Protein AF-0000000080437968 (afdb_homodimer)

InterPro domains:
  IPR003251 Rubrerythrin, diiron-binding domain [PF02915] (10-123)
  IPR003251 Rubrerythrin, diiron-binding domain [cd01041] (7-130)
  IPR009040 Ferritin-like diiron domain [PS50905] (2-133)
  IPR009078 Ferritin-like superfamily [SSF47240] (4-131)
  IPR012347 Ferritin-like [G3DSA:1.20.1260.10] (1-130)
  IPR024934 Rubredoxin-like domain [PS50903] (140-174)
  IPR048574 Rubrerythrin, rubredoxin-like domain [PF21349] (143-171)
  IPR052364 Rubrerythrin [PTHR43865] (2-175)

Sequence (364 aa):
MKISGSQTEKNLYKTFAGESRARGKYNLFSEKAREEGYMWVAQVFDETAENEFAHSREAYKRFLDNVRDTEENLLNAACAEFEETERIYKEFEEVAKKEGFEEIVTFYRELREVEESHKERFLFLSELLKNKQMFKSDCKRLWKCLNCGYIHEGYEAPIVCPLCKYERGYFRQESELKKCEGMKISGSQTEKNLYKTFAGESRARGKYNLFSEKAREEGYMWVAQVFDETAENEFAHSREAYKRFLDNVRDTEENLLNAACAEFEETERIYKEFEEVAKKEGFEEIVTFYRELREVEESHKERFLFLSELLKNKQMFKSDCKRLWKCLNCGYIHEGYEAPIVCPLCKYERGYFRQESELKKCEG

Secondary structure (DSSP, 8-state):
---TTSHHHHHHHHHHHHHHHHHHHHHHHHHHHHHTT-HHHHHHHHHHHHHHHHHHHIIIIIIT-----HHHHHHHHHHHHHHIIIIIHHHHHHHHHHHT-HHHHHHHHHHHHHHHHHHHHHHHHHHHHHTT-SSEEEEEEEEEETTT--EEEEEE--SB-TTT--BGGGEEEGGGT-----/---TTSHHHHHHHHHHHHHHHHHHHHHHHHHHHHHTT-HHHHHHHHHHHHHHHHHHHIIIIIIT-----HHHHHHHHHHHHHHIIIIIHHHHHHHHHHHT-HHHHHHHHHHHHHHHHHHHHHHHHHHHHHTT-SSEEEEEEEEEETTT--EEEEEE--SB-TTT--BGGGEEEGGGT-----

Solvent-accessible surface area (backbone atoms only — not comparable to full-atom values): 18448 Å² total; per-residue (Å²): 134,87,49,79,90,42,70,53,44,55,47,35,53,50,45,26,46,52,26,22,37,48,21,50,51,25,44,53,44,16,53,45,17,46,74,74,44,32,42,48,61,15,49,52,26,43,52,48,20,52,51,26,46,54,54,22,43,47,32,39,38,72,70,63,56,68,67,58,58,54,55,57,40,27,49,52,49,22,53,53,28,43,46,40,32,75,44,54,37,46,52,49,24,52,51,18,51,76,70,64,38,62,72,56,24,51,49,33,55,53,49,32,53,53,32,46,52,51,21,52,52,27,45,52,53,30,49,27,53,74,68,65,34,64,55,34,47,97,41,74,38,49,26,32,30,71,83,77,61,54,73,46,78,34,45,50,54,54,69,48,38,86,84,78,60,46,53,39,33,37,38,35,64,52,42,98,73,51,77,73,79,126,134,86,48,79,90,41,70,53,45,56,47,35,53,49,45,26,45,52,26,22,38,49,22,51,50,27,44,53,45,15,54,46,16,46,73,72,43,33,41,49,60,15,49,51,26,42,53,48,20,53,50,26,48,55,54,21,44,46,30,39,39,70,72,62,56,68,68,57,57,55,54,57,40,26,48,51,49,21,51,52,29,44,46,39,34,74,42,56,38,46,52,46,24,52,51,18,51,77,71,64,38,63,71,56,24,50,49,31,53,54,48,32,53,54,32,45,51,51,21,53,53,28,46,52,54,29,48,28,54,74,67,64,35,63,55,35,46,98,42,74,39,49,26,33,30,69,81,78,61,54,72,45,80,35,44,50,53,53,71,46,39,88,81,80,60,46,54,41,35,37,38,34,63,50,45,98,74,51,76,72,79,127

Radius of gyration: 23.93 Å; Cα contacts (8 Å, |Δi|>4): 535; chains: 2; bounding box: 51×65×57 Å

Structure (mmCIF, N/CA/C/O backbone):
data_AF-0000000080437968-model_v1
#
loop_
_entity.id
_entity.type
_entity.pdbx_description
1 polymer Rubrerythrin
#
loop_
_atom_site.group_PDB
_atom_site.id
_atom_site.type_symbol
_atom_site.label_atom_id
_atom_site.label_alt_id
_atom_site.label_comp_id
_atom_site.label_asym_id
_atom_site.label_entity_id
_atom_site.label_seq_id
_atom_site.pdbx_PDB_ins_code
_atom_site.Cartn_x
_atom_site.Cartn_y
_atom_site.Cartn_z
_atom_site.occupancy
_atom_site.B_iso_or_equiv
_atom_site.auth_seq_id
_atom_site.auth_comp_id
_atom_site.auth_asym_id
_atom_site.auth_atom_id
_atom_site.pdbx_PDB_model_num
ATOM 1 N N . MET A 1 1 ? -23.547 -8.391 -11.43 1 69.19 1 MET A N 1
ATOM 2 C CA . MET A 1 1 ? -23.688 -7.148 -12.18 1 69.19 1 MET A CA 1
ATOM 3 C C . MET A 1 1 ? -22.656 -7.086 -13.312 1 69.19 1 MET A C 1
ATOM 5 O O . MET A 1 1 ? -21.516 -7.527 -13.148 1 69.19 1 MET A O 1
ATOM 9 N N . LYS A 1 2 ? -23.172 -6.895 -14.57 1 85.75 2 LYS A N 1
ATOM 10 C CA . LYS A 1 2 ? -22.234 -6.891 -15.688 1 85.75 2 LYS A CA 1
ATOM 11 C C . LYS A 1 2 ? -21.734 -5.48 -15.984 1 85.75 2 LYS A C 1
ATOM 13 O O . LYS A 1 2 ? -22.422 -4.711 -16.672 1 85.75 2 LYS A O 1
ATOM 18 N N . ILE A 1 3 ? -20.594 -5.129 -15.531 1 94.19 3 ILE A N 1
ATOM 19 C CA . ILE A 1 3 ? -20.109 -3.758 -15.664 1 94.19 3 ILE A CA 1
ATOM 20 C C . ILE A 1 3 ? -19.141 -3.66 -16.828 1 94.19 3 ILE A C 1
ATOM 22 O O . ILE A 1 3 ? -18.672 -2.568 -17.172 1 94.19 3 ILE A O 1
ATOM 26 N N . SER A 1 4 ? -18.953 -4.781 -17.5 1 93 4 SER A N 1
ATOM 27 C CA . SER A 1 4 ? -17.953 -4.816 -18.562 1 93 4 SER A CA 1
ATOM 28 C C . SER A 1 4 ? -18.312 -3.84 -19.688 1 93 4 SER A C 1
ATOM 30 O O . SER A 1 4 ? -19.453 -3.779 -20.125 1 93 4 SER A O 1
ATOM 32 N N . GLY A 1 5 ? -17.328 -3.074 -20.047 1 95 5 GLY A N 1
ATOM 33 C CA . GLY A 1 5 ? -17.5 -2.148 -21.156 1 95 5 GLY A CA 1
ATOM 34 C C . GLY A 1 5 ? -18.094 -0.821 -20.734 1 95 5 GLY A C 1
ATOM 35 O O . GLY A 1 5 ? -18.125 0.13 -21.516 1 95 5 GLY A O 1
ATOM 36 N N . SER A 1 6 ? -18.609 -0.643 -19.594 1 96.38 6 SER A N 1
ATOM 37 C CA . SER A 1 6 ? -19.25 0.572 -19.109 1 96.38 6 SER A CA 1
ATOM 38 C C . SER A 1 6 ? -18.219 1.613 -18.688 1 96.38 6 SER A C 1
ATOM 40 O O . SER A 1 6 ? -17.031 1.306 -18.578 1 96.38 6 SER A O 1
ATOM 42 N N . GLN A 1 7 ? -18.688 2.893 -18.672 1 97.62 7 GLN A N 1
ATOM 43 C CA . GLN A 1 7 ? -17.859 3.945 -18.094 1 97.62 7 GLN A CA 1
ATOM 44 C C . GLN A 1 7 ? -17.594 3.689 -16.609 1 97.62 7 GLN A C 1
ATOM 46 O O . GLN A 1 7 ? -16.516 4.012 -16.109 1 97.62 7 GLN A O 1
ATOM 51 N N . THR A 1 8 ? -18.5 3.061 -15.93 1 98.25 8 THR A N 1
ATOM 52 C CA . THR A 1 8 ? -18.344 2.73 -14.516 1 98.25 8 THR A CA 1
ATOM 53 C C . THR A 1 8 ? -17.172 1.766 -14.312 1 98.25 8 THR A C 1
ATOM 55 O O . THR A 1 8 ? -16.438 1.873 -13.336 1 98.25 8 THR A O 1
ATOM 58 N N . GLU A 1 9 ? -17.016 0.854 -15.172 1 97.94 9 GLU A N 1
ATOM 59 C CA . GLU A 1 9 ? -15.859 -0.039 -15.094 1 97.94 9 GLU A CA 1
ATOM 60 C C . GLU A 1 9 ? -14.555 0.744 -15.133 1 97.94 9 GLU A C 1
ATOM 62 O O . GLU A 1 9 ? -13.664 0.509 -14.312 1 97.94 9 GLU A O 1
ATOM 67 N N . LYS A 1 10 ? -14.445 1.651 -16.031 1 98.12 10 LYS A N 1
ATOM 68 C CA . LYS A 1 10 ? -13.25 2.486 -16.141 1 98.12 10 LYS A CA 1
ATOM 69 C C . LYS A 1 10 ? -13.039 3.311 -14.883 1 98.12 10 LYS A C 1
ATOM 71 O O . LYS A 1 10 ? -11.906 3.477 -14.422 1 98.12 10 LYS A O 1
ATOM 76 N N . ASN A 1 11 ? -14.172 3.826 -14.367 1 98.31 11 ASN A N 1
ATOM 77 C CA . ASN A 1 11 ? -14.094 4.625 -13.148 1 98.31 11 ASN A CA 1
ATOM 78 C C . ASN A 1 11 ? -13.594 3.795 -11.969 1 98.31 11 ASN A C 1
ATOM 80 O O . ASN A 1 11 ? -12.906 4.312 -11.086 1 98.31 11 ASN A O 1
ATOM 84 N N . LEU A 1 12 ? -13.945 2.537 -11.922 1 98.38 12 LEU A N 1
ATOM 85 C CA . LEU A 1 12 ? -13.484 1.66 -10.852 1 98.38 12 LEU A CA 1
ATOM 86 C C . LEU A 1 12 ? -11.977 1.411 -10.969 1 98.38 12 LEU A C 1
ATOM 88 O O . LEU A 1 12 ? -11.281 1.344 -9.953 1 98.38 12 LEU A O 1
ATOM 92 N N . TYR A 1 13 ? -11.461 1.262 -12.125 1 98.31 13 TYR A N 1
ATOM 93 C CA . TYR A 1 13 ? -10.023 1.136 -12.297 1 98.31 13 TYR A CA 1
ATOM 94 C C . TYR A 1 13 ? -9.305 2.404 -11.852 1 98.31 13 TYR A C 1
ATOM 96 O O . TYR A 1 13 ? -8.242 2.338 -11.227 1 98.31 13 TYR A O 1
ATOM 104 N N . LYS A 1 14 ? -9.891 3.523 -12.195 1 98.12 14 LYS A N 1
ATOM 105 C CA . LYS A 1 14 ? -9.328 4.793 -11.742 1 98.12 14 LYS A CA 1
ATOM 106 C C . LYS A 1 14 ? -9.359 4.898 -10.219 1 98.12 14 LYS A C 1
ATOM 108 O O . LYS A 1 14 ? -8.445 5.461 -9.609 1 98.12 14 LYS A O 1
ATOM 113 N N . THR A 1 15 ? -10.453 4.402 -9.672 1 98 15 THR A N 1
ATOM 114 C CA . THR A 1 15 ? -10.578 4.395 -8.219 1 98 15 THR A CA 1
ATOM 115 C C . THR A 1 15 ? -9.477 3.555 -7.586 1 98 15 THR A C 1
ATOM 117 O O . THR A 1 15 ? -8.812 3.998 -6.641 1 98 15 THR A O 1
ATOM 120 N N . PHE A 1 16 ? -9.258 2.363 -8.102 1 98.62 16 PHE A N 1
ATOM 121 C CA . PHE A 1 16 ? -8.188 1.512 -7.594 1 98.62 16 PHE A CA 1
ATOM 122 C C . PHE A 1 16 ? -6.84 2.215 -7.695 1 98.62 16 PHE A C 1
ATOM 124 O O . PHE A 1 16 ? -6.059 2.215 -6.742 1 98.62 16 PHE A O 1
ATOM 131 N N . ALA A 1 17 ? -6.559 2.809 -8.812 1 98.12 17 ALA A N 1
ATOM 132 C CA . ALA A 1 17 ? -5.297 3.508 -9.039 1 98.12 17 ALA A CA 1
ATOM 133 C C . ALA A 1 17 ? -5.133 4.676 -8.07 1 98.12 17 ALA A C 1
ATOM 135 O O . ALA A 1 17 ? -4.074 4.836 -7.461 1 98.12 17 ALA A O 1
ATOM 136 N N . GLY A 1 18 ? -6.164 5.512 -7.965 1 97.69 18 GLY A N 1
ATOM 137 C CA . GLY A 1 18 ? -6.117 6.668 -7.086 1 97.69 18 GLY A CA 1
ATOM 138 C C . GLY A 1 18 ? -5.934 6.297 -5.625 1 97.69 18 GLY A C 1
ATOM 139 O O . GLY A 1 18 ? -5.102 6.887 -4.93 1 97.69 18 GLY A O 1
ATOM 140 N N . GLU A 1 19 ? -6.723 5.309 -5.176 1 98.19 19 GLU A N 1
ATOM 141 C CA . GLU A 1 19 ? -6.621 4.867 -3.787 1 98.19 19 GLU A CA 1
ATOM 142 C C . GLU A 1 19 ? -5.25 4.266 -3.498 1 98.19 19 GLU A C 1
ATOM 144 O O . GLU A 1 19 ? -4.727 4.402 -2.391 1 98.19 19 GLU A O 1
ATOM 149 N N . SER A 1 20 ? -4.664 3.525 -4.434 1 98.38 20 SER A N 1
ATOM 150 C CA . SER A 1 20 ? -3.336 2.945 -4.27 1 98.38 20 SER A CA 1
ATOM 151 C C . SER A 1 20 ? -2.275 4.027 -4.113 1 98.38 20 SER A C 1
ATOM 153 O O . SER A 1 20 ? -1.394 3.922 -3.258 1 98.38 20 SER A O 1
ATOM 155 N N . ARG A 1 21 ? -2.346 5.066 -4.949 1 98.25 21 ARG A N 1
ATOM 156 C CA . ARG A 1 21 ? -1.404 6.176 -4.836 1 98.25 21 ARG A CA 1
ATOM 157 C C . ARG A 1 21 ? -1.548 6.883 -3.492 1 98.25 21 ARG A C 1
ATOM 159 O O . ARG A 1 21 ? -0.55 7.23 -2.855 1 98.25 21 ARG A O 1
ATOM 166 N N . ALA A 1 22 ? -2.854 7.109 -3.076 1 98.44 22 ALA A N 1
ATOM 167 C CA . ALA A 1 22 ? -3.098 7.766 -1.794 1 98.44 22 ALA A CA 1
ATOM 168 C C . ALA A 1 22 ? -2.486 6.969 -0.646 1 98.44 22 ALA A C 1
ATOM 170 O O . ALA A 1 22 ? -1.861 7.539 0.251 1 98.44 22 ALA A O 1
ATOM 171 N N . ARG A 1 23 ? -2.646 5.684 -0.663 1 98.31 23 ARG A N 1
ATOM 172 C CA . ARG A 1 23 ? -2.057 4.832 0.366 1 98.31 23 ARG A CA 1
ATOM 173 C C . ARG A 1 23 ? -0.551 5.051 0.459 1 98.31 23 ARG A C 1
ATOM 175 O O . ARG A 1 23 ? -0.011 5.23 1.553 1 98.31 23 ARG A O 1
ATOM 182 N N . GLY A 1 24 ? 0.107 4.977 -0.695 1 98.25 24 GLY A N 1
ATOM 183 C CA . GLY A 1 24 ? 1.545 5.184 -0.737 1 98.25 24 GLY A CA 1
ATOM 184 C C . GLY A 1 24 ? 1.968 6.539 -0.203 1 98.25 24 GLY A C 1
ATOM 185 O O . GLY A 1 24 ? 2.908 6.637 0.589 1 98.25 24 GLY A O 1
ATOM 186 N N . LYS A 1 25 ? 1.293 7.609 -0.642 1 98.56 25 LYS A N 1
ATOM 187 C CA . LYS A 1 25 ? 1.595 8.961 -0.177 1 98.56 25 LYS A CA 1
ATOM 188 C C . LYS A 1 25 ? 1.484 9.055 1.342 1 98.56 25 LYS A C 1
ATOM 190 O O . LYS A 1 25 ? 2.373 9.602 2 1 98.56 25 LYS A O 1
ATOM 195 N N . TYR A 1 26 ? 0.408 8.516 1.846 1 98.75 26 TYR A N 1
ATOM 196 C CA . TYR A 1 26 ? 0.147 8.68 3.271 1 98.75 26 TYR A CA 1
ATOM 197 C C . TYR A 1 26 ? 1.159 7.898 4.102 1 98.75 26 TYR A C 1
ATOM 199 O O . TYR A 1 26 ? 1.554 8.336 5.184 1 98.75 26 TYR A O 1
ATOM 207 N N . ASN A 1 27 ? 1.586 6.75 3.627 1 98.81 27 ASN A N 1
ATOM 208 C CA . ASN A 1 27 ? 2.645 6.039 4.34 1 98.81 27 ASN A CA 1
ATOM 209 C C . ASN A 1 27 ? 3.957 6.82 4.312 1 98.81 27 ASN A C 1
ATOM 211 O O . ASN A 1 27 ? 4.688 6.844 5.301 1 98.81 27 ASN A O 1
ATOM 215 N N . LEU A 1 28 ? 4.262 7.422 3.203 1 98.75 28 LEU A N 1
ATOM 216 C CA . LEU A 1 28 ? 5.477 8.227 3.117 1 98.75 28 LEU A CA 1
ATOM 217 C C . LEU A 1 28 ? 5.383 9.453 4.012 1 98.75 28 LEU A C 1
ATOM 219 O O . LEU A 1 28 ? 6.363 9.844 4.648 1 98.75 28 LEU A O 1
ATOM 223 N N . PHE A 1 29 ? 4.184 10.086 4.027 1 98.81 29 PHE A N 1
ATOM 224 C CA . PHE A 1 29 ? 3.963 11.227 4.91 1 98.81 29 PHE A CA 1
ATOM 225 C C . PHE A 1 29 ? 4.082 10.812 6.371 1 98.81 29 PHE A C 1
ATOM 227 O O . PHE A 1 29 ? 4.57 11.578 7.203 1 98.81 29 PHE A O 1
ATOM 234 N N . SER A 1 30 ? 3.615 9.641 6.66 1 98.69 30 SER A N 1
ATOM 235 C CA . SER A 1 30 ? 3.754 9.086 8 1 98.69 30 SER A CA 1
ATOM 236 C C . SER A 1 30 ? 5.219 8.984 8.406 1 98.69 30 SER A C 1
ATOM 238 O O . SER A 1 30 ? 5.59 9.352 9.523 1 98.69 30 SER A O 1
ATOM 240 N N . GLU A 1 31 ? 6.059 8.453 7.539 1 98.19 31 GLU A N 1
ATOM 241 C CA . GLU A 1 31 ? 7.488 8.352 7.805 1 98.19 31 GLU A CA 1
ATOM 242 C C . GLU A 1 31 ? 8.086 9.719 8.133 1 98.19 31 GLU A C 1
ATOM 244 O O . GLU A 1 31 ? 8.875 9.852 9.078 1 98.19 31 GLU A O 1
ATOM 249 N N . LYS A 1 32 ? 7.703 10.695 7.34 1 98.31 32 LYS A N 1
ATOM 250 C CA . LYS A 1 32 ? 8.203 12.047 7.562 1 98.31 32 LYS A CA 1
ATOM 251 C C . LYS A 1 32 ? 7.734 12.594 8.906 1 98.31 32 LYS A C 1
ATOM 253 O O . LYS A 1 32 ? 8.5 13.242 9.625 1 98.31 32 LYS A O 1
ATOM 258 N N . ALA A 1 33 ? 6.473 12.383 9.219 1 98.5 33 ALA A N 1
ATOM 259 C CA . ALA A 1 33 ? 5.93 12.836 10.5 1 98.5 33 ALA A CA 1
ATOM 260 C C . ALA A 1 33 ? 6.688 12.219 11.664 1 98.5 33 ALA A C 1
ATOM 262 O O . ALA A 1 33 ? 6.996 12.898 12.648 1 98.5 33 ALA A O 1
ATOM 263 N N . ARG A 1 34 ? 6.98 10.93 11.57 1 97.88 34 ARG A N 1
ATOM 264 C CA . ARG A 1 34 ? 7.766 10.266 12.609 1 97.88 34 ARG A CA 1
ATOM 265 C C . ARG A 1 34 ? 9.148 10.891 12.742 1 97.88 34 ARG A C 1
ATOM 267 O O . ARG A 1 34 ? 9.625 11.133 13.852 1 97.88 34 ARG A O 1
ATOM 274 N N . GLU A 1 35 ? 9.734 11.141 11.609 1 97.38 35 GLU A N 1
ATOM 275 C CA . GLU A 1 35 ? 11.055 11.766 11.586 1 97.38 35 GLU A CA 1
ATOM 276 C C . GLU A 1 35 ? 11.039 13.117 12.297 1 97.38 35 GLU A C 1
ATOM 278 O O . GLU A 1 35 ? 12.023 13.5 12.93 1 97.38 35 GLU A O 1
ATOM 283 N N . GLU A 1 36 ? 9.953 13.828 12.219 1 97.69 36 GLU A N 1
ATOM 284 C CA . GLU A 1 36 ? 9.852 15.188 12.75 1 97.69 36 GLU A CA 1
ATOM 285 C C . GLU A 1 36 ? 9.289 15.188 14.164 1 97.69 36 GLU A C 1
ATOM 287 O O . GLU A 1 36 ? 9.078 16.25 14.758 1 97.69 36 GLU A O 1
ATOM 292 N N . GLY A 1 37 ? 8.93 14.016 14.734 1 96.06 37 GLY A N 1
ATOM 293 C CA . GLY A 1 37 ? 8.531 13.891 16.125 1 96.06 37 GLY A CA 1
ATOM 294 C C . GLY A 1 37 ? 7.039 14.023 16.344 1 96.06 37 GLY A C 1
ATOM 295 O O . GLY A 1 37 ? 6.586 14.367 17.438 1 96.06 37 GLY A O 1
ATOM 296 N N . TYR A 1 38 ? 6.258 13.805 15.305 1 97.38 38 TYR A N 1
ATOM 297 C CA . TYR A 1 38 ? 4.805 13.867 15.406 1 97.38 38 TYR A CA 1
ATOM 298 C C . TYR A 1 38 ? 4.188 12.484 15.297 1 97.38 38 TYR A C 1
ATOM 300 O O . TYR A 1 38 ? 3.562 12.148 14.281 1 97.38 38 TYR A O 1
ATOM 308 N N . MET A 1 39 ? 4.207 11.742 16.375 1 97.88 39 MET A N 1
ATOM 309 C CA . MET A 1 39 ? 3.789 10.344 16.359 1 97.88 39 MET A CA 1
ATOM 310 C C . MET A 1 39 ? 2.283 10.227 16.141 1 97.88 39 MET A C 1
ATOM 312 O O . MET A 1 39 ? 1.814 9.312 15.469 1 97.88 39 MET A O 1
ATOM 316 N N . TRP A 1 40 ? 1.558 11.18 16.75 1 96.19 40 TRP A N 1
ATOM 317 C CA . TRP A 1 40 ? 0.112 11.18 16.562 1 96.19 40 TRP A CA 1
ATOM 318 C C . TRP A 1 40 ? -0.243 11.391 15.086 1 96.19 40 TRP A C 1
ATOM 320 O O . TRP A 1 40 ? -1.057 10.648 14.531 1 96.19 40 TRP A O 1
ATOM 330 N N . VAL A 1 41 ? 0.362 12.344 14.469 1 97.75 41 VAL A N 1
ATOM 331 C CA . VAL A 1 41 ? 0.12 12.641 13.055 1 97.75 41 VAL A CA 1
ATOM 332 C C . VAL A 1 41 ? 0.506 11.43 12.203 1 97.75 41 VAL A C 1
ATOM 334 O O . VAL A 1 41 ? -0.217 11.062 11.281 1 97.75 41 VAL A O 1
ATOM 337 N N . ALA A 1 42 ? 1.643 10.828 12.508 1 98.44 42 ALA A N 1
ATOM 338 C CA . ALA A 1 42 ? 2.088 9.641 11.789 1 98.44 42 ALA A CA 1
ATOM 339 C C . ALA A 1 42 ? 1.043 8.531 11.867 1 98.44 42 ALA A C 1
ATOM 341 O O . ALA A 1 42 ? 0.732 7.891 10.859 1 98.44 42 ALA A O 1
ATOM 342 N N . GLN A 1 43 ? 0.487 8.32 13.031 1 97.5 43 GLN A N 1
ATOM 343 C CA . GLN A 1 43 ? -0.519 7.285 13.219 1 97.5 43 GLN A CA 1
ATOM 344 C C . GLN A 1 43 ? -1.773 7.574 12.398 1 97.5 43 GLN A C 1
ATOM 346 O O . GLN A 1 43 ? -2.389 6.656 11.852 1 97.5 43 GLN A O 1
ATOM 351 N N . VAL A 1 44 ? -2.133 8.82 12.375 1 97.5 44 VAL A N 1
ATOM 352 C CA . VAL A 1 44 ? -3.311 9.203 11.602 1 97.5 44 VAL A CA 1
ATOM 353 C C . VAL A 1 44 ? -3.072 8.922 10.125 1 97.5 44 VAL A C 1
ATOM 355 O O . VAL A 1 44 ? -3.947 8.391 9.438 1 97.5 44 VAL A O 1
ATOM 358 N N . PHE A 1 45 ? -1.874 9.266 9.586 1 98.75 45 PHE A N 1
ATOM 359 C CA . PHE A 1 45 ? -1.532 8.953 8.203 1 98.75 45 PHE A CA 1
ATOM 360 C C . PHE A 1 45 ? -1.576 7.445 7.965 1 98.75 45 PHE A C 1
ATOM 362 O O . PHE A 1 45 ? -2.127 6.984 6.961 1 98.75 45 PHE A O 1
ATOM 369 N N . ASP A 1 46 ? -1.019 6.711 8.867 1 98.5 46 ASP A N 1
ATOM 370 C CA . ASP A 1 46 ? -1 5.258 8.711 1 98.5 46 ASP A CA 1
ATOM 371 C C . ASP A 1 46 ? -2.416 4.688 8.727 1 98.5 46 ASP A C 1
ATOM 373 O O . ASP A 1 46 ? -2.75 3.818 7.918 1 98.5 46 ASP A O 1
ATOM 377 N N . GLU A 1 47 ? -3.24 5.148 9.68 1 97.5 47 GLU A N 1
ATOM 378 C CA . GLU A 1 47 ? -4.629 4.711 9.742 1 97.5 47 GLU A CA 1
ATOM 379 C C . GLU A 1 47 ? -5.371 5.027 8.445 1 97.5 47 GLU A C 1
ATOM 381 O O . GLU A 1 47 ? -6.098 4.184 7.922 1 97.5 47 GLU A O 1
ATOM 386 N N . THR A 1 48 ? -5.176 6.215 7.984 1 98.38 48 THR A N 1
ATOM 387 C CA . THR A 1 48 ? -5.836 6.621 6.75 1 98.38 48 THR A CA 1
ATOM 388 C C . THR A 1 48 ? -5.336 5.785 5.57 1 98.38 48 THR A C 1
ATOM 390 O O . THR A 1 48 ? -6.117 5.414 4.691 1 98.38 48 THR A O 1
ATOM 393 N N . ALA A 1 49 ? -4.027 5.504 5.496 1 98.56 49 ALA A N 1
ATOM 394 C CA . ALA A 1 49 ? -3.471 4.645 4.453 1 98.56 49 ALA A CA 1
ATOM 395 C C . ALA A 1 49 ? -4.164 3.287 4.434 1 98.56 49 ALA A C 1
ATOM 397 O O . ALA A 1 49 ? -4.473 2.754 3.367 1 98.56 49 ALA A O 1
ATOM 398 N N . GLU A 1 50 ? -4.434 2.707 5.598 1 98.06 50 GLU A N 1
ATOM 399 C CA . GLU A 1 50 ? -5.137 1.431 5.672 1 98.06 50 GLU A CA 1
ATOM 400 C C . GLU A 1 50 ? -6.574 1.561 5.168 1 98.06 50 GLU A C 1
ATOM 402 O O . GLU A 1 50 ? -7.109 0.633 4.562 1 98.06 50 GLU A O 1
ATOM 407 N N . ASN A 1 51 ? -7.191 2.711 5.531 1 97.94 51 ASN A N 1
ATOM 408 C CA . ASN A 1 51 ? -8.523 2.959 4.992 1 97.94 51 ASN A CA 1
ATOM 409 C C . ASN A 1 51 ? -8.516 3.002 3.467 1 97.94 51 ASN A C 1
ATOM 411 O O . ASN A 1 51 ? -9.398 2.439 2.818 1 97.94 51 ASN A O 1
ATOM 415 N N . GLU A 1 52 ? -7.457 3.684 2.871 1 98.5 52 GLU A N 1
ATOM 416 C CA . GLU A 1 52 ? -7.352 3.75 1.417 1 98.5 52 GLU A CA 1
ATOM 417 C C . GLU A 1 52 ? -7.184 2.359 0.812 1 98.5 52 GLU A C 1
ATOM 419 O O . GLU A 1 52 ? -7.703 2.08 -0.271 1 98.5 52 GLU A O 1
ATOM 424 N N . PHE A 1 53 ? -6.457 1.485 1.447 1 98.5 53 PHE A N 1
ATOM 425 C CA . PHE A 1 53 ? -6.297 0.113 0.982 1 98.5 53 PHE A CA 1
ATOM 426 C C . PHE A 1 53 ? -7.637 -0.619 0.987 1 98.5 53 PHE A C 1
ATOM 428 O O . PHE A 1 53 ? -7.961 -1.335 0.038 1 98.5 53 PHE A O 1
ATOM 435 N N . ALA A 1 54 ? -8.383 -0.445 2.066 1 97.94 54 ALA A N 1
ATOM 436 C CA . ALA A 1 54 ? -9.703 -1.063 2.15 1 97.94 54 ALA A CA 1
ATOM 437 C C . ALA A 1 54 ? -10.602 -0.593 1.013 1 97.94 54 ALA A C 1
ATOM 439 O O . ALA A 1 54 ? -11.359 -1.384 0.443 1 97.94 54 ALA A O 1
ATOM 440 N N . HIS A 1 55 ? -10.547 0.755 0.717 1 97.94 55 HIS A N 1
ATOM 441 C CA . HIS A 1 55 ? -11.32 1.292 -0.4 1 97.94 55 HIS A CA 1
ATOM 442 C C . HIS A 1 55 ? -10.883 0.665 -1.72 1 97.94 55 HIS A C 1
ATOM 444 O O . HIS A 1 55 ? -11.727 0.279 -2.535 1 97.94 55 HIS A O 1
ATOM 450 N N . SER A 1 56 ? -9.617 0.573 -1.908 1 97.5 56 SER A N 1
ATOM 451 C CA . SER A 1 56 ? -9.086 0.002 -3.143 1 97.5 56 SER A CA 1
ATOM 452 C C . SER A 1 56 ? -9.477 -1.466 -3.283 1 97.5 56 SER A C 1
ATOM 454 O O . SER A 1 56 ? -9.703 -1.95 -4.395 1 97.5 56 SER A O 1
ATOM 456 N N . ARG A 1 57 ? -9.531 -2.168 -2.225 1 97 57 ARG A N 1
ATOM 457 C CA . ARG A 1 57 ? -9.945 -3.566 -2.203 1 97 57 ARG A CA 1
ATOM 458 C C . ARG A 1 57 ? -11.367 -3.727 -2.742 1 97 57 ARG A C 1
ATOM 460 O O . ARG A 1 57 ? -11.633 -4.637 -3.529 1 97 57 ARG A O 1
ATOM 467 N N . GLU A 1 58 ? -12.32 -2.873 -2.262 1 96.94 58 GLU A N 1
ATOM 468 C CA . GLU A 1 58 ? -13.695 -2.941 -2.744 1 96.94 58 GLU A CA 1
ATOM 469 C C . GLU A 1 58 ? -13.758 -2.773 -4.258 1 96.94 58 GLU A C 1
ATOM 471 O O . GLU A 1 58 ? -14.445 -3.535 -4.945 1 96.94 58 GLU A O 1
ATOM 476 N N . ALA A 1 59 ? -12.992 -1.792 -4.754 1 97.38 59 ALA A N 1
ATOM 477 C CA . ALA A 1 59 ? -13.008 -1.528 -6.191 1 97.38 59 ALA A CA 1
ATOM 478 C C . ALA A 1 59 ? -12.414 -2.699 -6.969 1 97.38 59 ALA A C 1
ATOM 480 O O . ALA A 1 59 ? -13.047 -3.223 -7.891 1 97.38 59 ALA A O 1
ATOM 481 N N . TYR A 1 60 ? -11.289 -3.178 -6.602 1 98.44 60 TYR A N 1
ATOM 482 C CA . TYR A 1 60 ? -10.492 -4.109 -7.395 1 98.44 60 TYR A CA 1
ATOM 483 C C . TYR A 1 60 ? -11 -5.535 -7.227 1 98.44 60 TYR A C 1
ATOM 485 O O . TYR A 1 60 ? -11.062 -6.297 -8.195 1 98.44 60 TYR A O 1
ATOM 493 N N . LYS A 1 61 ? -11.289 -5.906 -6.047 1 96.81 61 LYS A N 1
ATOM 494 C CA . LYS A 1 61 ? -11.695 -7.277 -5.754 1 96.81 61 LYS A CA 1
ATOM 495 C C . LYS A 1 61 ? -13.203 -7.438 -5.883 1 96.81 61 LYS A C 1
ATOM 497 O O . LYS A 1 61 ? -13.688 -8.219 -6.707 1 96.81 61 LYS A O 1
ATOM 502 N N . ARG A 1 62 ? -14.023 -6.652 -5.172 1 95 62 ARG A N 1
ATOM 503 C CA . ARG A 1 62 ? -15.461 -6.867 -5.109 1 95 62 ARG A CA 1
ATOM 504 C C . ARG A 1 62 ? -16.125 -6.516 -6.438 1 95 62 ARG A C 1
ATOM 506 O O . ARG A 1 62 ? -16.875 -7.32 -6.996 1 95 62 ARG A O 1
ATOM 513 N N . PHE A 1 63 ? -15.797 -5.348 -7 1 96.31 63 PHE A N 1
ATOM 514 C CA . PHE A 1 63 ? -16.594 -4.867 -8.125 1 96.31 63 PHE A CA 1
ATOM 515 C C . PHE A 1 63 ? -15.945 -5.262 -9.445 1 96.31 63 PHE A C 1
ATOM 517 O O . PHE A 1 63 ? -16.641 -5.621 -10.398 1 96.31 63 PHE A O 1
ATOM 524 N N . LEU A 1 64 ? -14.625 -5.164 -9.531 1 97.06 64 LEU A N 1
ATOM 525 C CA . LEU A 1 64 ? -13.961 -5.512 -10.781 1 97.06 64 LEU A CA 1
ATOM 526 C C . LEU A 1 64 ? -13.688 -7.008 -10.852 1 97.06 64 LEU A C 1
ATOM 528 O O . LEU A 1 64 ? -13.398 -7.539 -11.93 1 97.06 64 LEU A O 1
ATOM 532 N N . ASP A 1 65 ? -13.68 -7.648 -9.695 1 96.56 65 ASP A N 1
ATOM 533 C CA . ASP A 1 65 ? -13.469 -9.086 -9.602 1 96.56 65 ASP A CA 1
ATOM 534 C C . ASP A 1 65 ? -12.117 -9.484 -10.195 1 96.56 65 ASP A C 1
ATOM 536 O O . ASP A 1 65 ? -12.023 -10.445 -10.953 1 96.56 65 ASP A O 1
ATOM 540 N N . ASN A 1 66 ? -11.094 -8.727 -9.82 1 97.19 66 ASN A N 1
ATOM 541 C CA . ASN A 1 66 ? -9.781 -8.906 -10.438 1 97.19 66 ASN A CA 1
ATOM 542 C C . ASN A 1 66 ? -8.867 -9.766 -9.57 1 97.19 66 ASN A C 1
ATOM 544 O O . ASN A 1 66 ? -7.723 -10.039 -9.938 1 97.19 66 ASN A O 1
ATOM 548 N N . VAL A 1 67 ? -9.266 -10.18 -8.43 1 98.12 67 VAL A N 1
ATOM 549 C CA . VAL A 1 67 ? -8.523 -11.133 -7.613 1 98.12 67 VAL A CA 1
ATOM 550 C C . VAL A 1 67 ? -9.016 -12.547 -7.895 1 98.12 67 VAL A C 1
ATOM 552 O O . VAL A 1 67 ? -10.109 -12.93 -7.469 1 98.12 67 VAL A O 1
ATOM 555 N N . ARG A 1 68 ? -8.203 -13.281 -8.578 1 97.88 68 ARG A N 1
ATOM 556 C CA . ARG A 1 68 ? -8.539 -14.641 -8.992 1 97.88 68 ARG A CA 1
ATOM 557 C C . ARG A 1 68 ? -7.902 -15.664 -8.055 1 97.88 68 ARG A C 1
ATOM 559 O O . ARG A 1 68 ? -7.508 -15.328 -6.938 1 97.88 68 ARG A O 1
ATOM 566 N N . ASP A 1 69 ? -7.965 -16.938 -8.5 1 97.75 69 ASP A N 1
ATOM 567 C CA . ASP A 1 69 ? -7.297 -17.938 -7.668 1 97.75 69 ASP A CA 1
ATOM 568 C C . ASP A 1 69 ? -5.785 -17.734 -7.676 1 97.75 69 ASP A C 1
ATOM 570 O O . ASP A 1 69 ? -5.258 -16.984 -8.508 1 97.75 69 ASP A O 1
ATOM 574 N N . THR A 1 70 ? -5.082 -18.297 -6.727 1 98.38 70 THR A N 1
ATOM 575 C CA . THR A 1 70 ? -3.672 -18.016 -6.473 1 98.38 70 THR A CA 1
ATOM 576 C C . THR A 1 70 ? -2.828 -18.328 -7.707 1 98.38 70 THR A C 1
ATOM 578 O O . THR A 1 70 ? -1.891 -17.594 -8.023 1 98.38 70 THR A O 1
ATOM 581 N N . GLU A 1 71 ? -3.094 -19.406 -8.367 1 97.56 71 GLU A N 1
ATOM 582 C CA . GLU A 1 71 ? -2.344 -19.734 -9.57 1 97.56 71 GLU A CA 1
ATOM 583 C C . GLU A 1 71 ? -2.469 -18.641 -10.625 1 97.56 71 GLU A C 1
ATOM 585 O O . GLU A 1 71 ? -1.465 -18.188 -11.172 1 97.56 71 GLU A O 1
ATOM 590 N N . GLU A 1 72 ? -3.662 -18.234 -10.898 1 97.81 72 GLU A N 1
ATOM 591 C CA . GLU A 1 72 ? -3.908 -17.172 -11.867 1 97.81 72 GLU A CA 1
ATOM 592 C C . GLU A 1 72 ? -3.293 -15.852 -11.414 1 97.81 72 GLU A C 1
ATOM 594 O O . GLU A 1 72 ? -2.762 -15.094 -12.227 1 97.81 72 GLU A O 1
ATOM 599 N N . ASN A 1 73 ? -3.438 -15.539 -10.109 1 98.69 73 ASN A N 1
ATOM 600 C CA . ASN A 1 73 ? -2.855 -14.312 -9.57 1 98.69 73 ASN A CA 1
ATOM 601 C C . ASN A 1 73 ? -1.339 -14.289 -9.75 1 98.69 73 ASN A C 1
ATOM 603 O O . ASN A 1 73 ? -0.76 -13.242 -10.047 1 98.69 73 ASN A O 1
ATOM 607 N N . LEU A 1 74 ? -0.675 -15.43 -9.547 1 98.62 74 LEU A N 1
ATOM 608 C CA . LEU A 1 74 ? 0.766 -15.539 -9.758 1 98.62 74 LEU A CA 1
ATOM 609 C C . LEU A 1 74 ? 1.128 -15.266 -11.211 1 98.62 74 LEU A C 1
ATOM 611 O O . LEU A 1 74 ? 2.098 -14.555 -11.492 1 98.62 74 LEU A O 1
ATOM 615 N N . LEU A 1 75 ? 0.383 -15.852 -12.086 1 97.75 75 LEU A N 1
ATOM 616 C CA . LEU A 1 75 ? 0.64 -15.641 -13.508 1 97.75 75 LEU A CA 1
ATOM 617 C C . LEU A 1 75 ? 0.426 -14.18 -13.891 1 97.75 75 LEU A C 1
ATOM 619 O O . LEU A 1 75 ? 1.208 -13.617 -14.664 1 97.75 75 LEU A O 1
ATOM 623 N N . ASN A 1 76 ? -0.653 -13.609 -13.43 1 97.81 76 ASN A N 1
ATOM 624 C CA . ASN A 1 76 ? -0.915 -12.188 -13.656 1 97.81 76 ASN A CA 1
ATOM 625 C C . ASN A 1 76 ? 0.232 -11.32 -13.156 1 97.81 76 ASN A C 1
ATOM 627 O O . ASN A 1 76 ? 0.641 -10.375 -13.836 1 97.81 76 ASN A O 1
ATOM 631 N N . ALA A 1 77 ? 0.698 -11.617 -11.961 1 98.44 77 ALA A N 1
ATOM 632 C CA . ALA A 1 77 ? 1.804 -10.867 -11.375 1 98.44 77 ALA A CA 1
ATOM 633 C C . ALA A 1 77 ? 3.072 -11.016 -12.211 1 98.44 77 ALA A C 1
ATOM 635 O O . ALA A 1 77 ? 3.781 -10.031 -12.453 1 98.44 77 ALA A O 1
ATOM 636 N N . ALA A 1 78 ? 3.369 -12.227 -12.641 1 97.5 78 ALA A N 1
ATOM 637 C CA . ALA A 1 78 ? 4.547 -12.469 -13.469 1 97.5 78 ALA A CA 1
ATOM 638 C C . ALA A 1 78 ? 4.477 -11.672 -14.766 1 97.5 78 ALA A C 1
ATOM 640 O O . ALA A 1 78 ? 5.48 -11.102 -15.211 1 97.5 78 ALA A O 1
ATOM 641 N N . CYS A 1 79 ? 3.338 -11.688 -15.383 1 97 79 CYS A N 1
ATOM 642 C CA . CYS A 1 79 ? 3.131 -10.938 -16.609 1 97 79 CYS A CA 1
ATOM 643 C C . CYS A 1 79 ? 3.348 -9.445 -16.391 1 97 79 CYS A C 1
ATOM 645 O O . CYS A 1 79 ? 3.975 -8.781 -17.219 1 97 79 CYS A O 1
ATOM 647 N N . ALA A 1 80 ? 2.74 -8.906 -15.328 1 97.06 80 ALA A N 1
ATOM 648 C CA . ALA A 1 80 ? 2.902 -7.492 -15 1 97.06 80 ALA A CA 1
ATOM 649 C C . ALA A 1 80 ? 4.371 -7.141 -14.797 1 97.06 80 ALA A C 1
ATOM 651 O O . ALA A 1 80 ? 4.844 -6.109 -15.281 1 97.06 80 ALA A O 1
ATOM 652 N N . GLU A 1 81 ? 5.102 -7.984 -14.047 1 97.44 81 GLU A N 1
ATOM 653 C CA . GLU A 1 81 ? 6.527 -7.762 -13.844 1 97.44 81 GLU A CA 1
ATOM 654 C C . GLU A 1 81 ? 7.289 -7.777 -15.164 1 97.44 81 GLU A C 1
ATOM 656 O O . GLU A 1 81 ? 8.25 -7.027 -15.344 1 97.44 81 GLU A O 1
ATOM 661 N N . PHE A 1 82 ? 6.926 -8.688 -16.016 1 95.69 82 PHE A N 1
ATOM 662 C CA . PHE A 1 82 ? 7.535 -8.766 -17.344 1 95.69 82 PHE A CA 1
ATOM 663 C C . PHE A 1 82 ? 7.352 -7.461 -18.109 1 95.69 82 PHE A C 1
ATOM 665 O O . PHE A 1 82 ? 8.297 -6.938 -18.703 1 95.69 82 PHE A O 1
ATOM 672 N N . GLU A 1 83 ? 6.121 -6.941 -18.125 1 95.81 83 GLU A N 1
ATOM 673 C CA . GLU A 1 83 ? 5.844 -5.68 -18.797 1 95.81 83 GLU A CA 1
ATOM 674 C C . GLU A 1 83 ? 6.684 -4.543 -18.234 1 95.81 83 GLU A C 1
ATOM 676 O O . GLU A 1 83 ? 7.191 -3.699 -18.969 1 95.81 83 GLU A O 1
ATOM 681 N N . GLU A 1 84 ? 6.859 -4.52 -16.938 1 94.62 84 GLU A N 1
ATOM 682 C CA . GLU A 1 84 ? 7.66 -3.486 -16.281 1 94.62 84 GLU A CA 1
ATOM 683 C C . GLU A 1 84 ? 9.125 -3.584 -16.703 1 94.62 84 GLU A C 1
ATOM 685 O O . GLU A 1 84 ? 9.75 -2.574 -17.031 1 94.62 84 GLU A O 1
ATOM 690 N N . THR A 1 85 ? 9.688 -4.734 -16.703 1 92.19 85 THR A N 1
ATOM 691 C CA . THR A 1 85 ? 11.117 -4.934 -16.938 1 92.19 85 THR A CA 1
ATOM 692 C C . THR A 1 85 ? 11.453 -4.781 -18.422 1 92.19 85 THR A C 1
ATOM 694 O O . THR A 1 85 ? 12.398 -4.074 -18.781 1 92.19 85 THR A O 1
ATOM 697 N N . GLU A 1 86 ? 10.648 -5.363 -19.266 1 93.12 86 GLU A N 1
ATOM 698 C CA . GLU A 1 86 ? 11.047 -5.512 -20.672 1 93.12 86 GLU A CA 1
ATOM 699 C C . GLU A 1 86 ? 10.547 -4.344 -21.516 1 93.12 86 GLU A C 1
ATOM 701 O O . GLU A 1 86 ? 11.023 -4.125 -22.625 1 93.12 86 GLU A O 1
ATOM 706 N N . ARG A 1 87 ? 9.648 -3.602 -20.922 1 94.62 87 ARG A N 1
ATOM 707 C CA . ARG A 1 87 ? 9.078 -2.541 -21.75 1 94.62 87 ARG A CA 1
ATOM 708 C C . ARG A 1 87 ? 9.094 -1.204 -21.031 1 94.62 87 ARG A C 1
ATOM 710 O O . ARG A 1 87 ? 9.875 -0.312 -21.359 1 94.62 87 ARG A O 1
ATOM 717 N N . ILE A 1 88 ? 8.367 -1.063 -19.969 1 95.69 88 ILE A N 1
ATOM 718 C CA . ILE A 1 88 ? 8.102 0.222 -19.328 1 95.69 88 ILE A CA 1
ATOM 719 C C . ILE A 1 88 ? 9.406 0.823 -18.812 1 95.69 88 ILE A C 1
ATOM 721 O O . ILE A 1 88 ? 9.812 1.902 -19.25 1 95.69 88 ILE A O 1
ATOM 725 N N . TYR A 1 89 ? 10.086 0.081 -17.984 1 97 89 TYR A N 1
ATOM 726 C CA . TYR A 1 89 ? 11.242 0.678 -17.328 1 97 89 TYR A CA 1
ATOM 727 C C . TYR A 1 89 ? 12.453 0.685 -18.25 1 97 89 TYR A C 1
ATOM 729 O O . TYR A 1 89 ? 13.383 1.479 -18.047 1 97 89 TYR A O 1
ATOM 737 N N . LYS A 1 90 ? 12.492 -0.23 -19.188 1 96.81 90 LYS A N 1
ATOM 738 C CA . LYS A 1 90 ? 13.516 -0.126 -20.219 1 96.81 90 LYS A CA 1
ATOM 739 C C . LYS A 1 90 ? 13.406 1.194 -20.969 1 96.81 90 LYS A C 1
ATOM 741 O O . LYS A 1 90 ? 14.406 1.875 -21.203 1 96.81 90 LYS A O 1
ATOM 746 N N . GLU A 1 91 ? 12.203 1.546 -21.391 1 98 91 GLU A N 1
ATOM 747 C CA . GLU A 1 91 ? 11.961 2.814 -22.062 1 98 91 GLU A CA 1
ATOM 748 C C . GLU A 1 91 ? 12.281 3.998 -21.156 1 98 91 GLU A C 1
ATOM 750 O O . GLU A 1 91 ? 12.875 4.98 -21.609 1 98 91 GLU A O 1
ATOM 755 N N . PHE A 1 92 ? 11.891 3.939 -19.922 1 98.44 92 PHE A N 1
ATOM 756 C CA . PHE A 1 92 ? 12.148 5.027 -18.984 1 98.44 92 PHE A CA 1
ATOM 757 C C . PHE A 1 92 ? 13.648 5.238 -18.781 1 98.44 92 PHE A C 1
ATOM 759 O O . PHE A 1 92 ? 14.109 6.375 -18.688 1 98.44 92 PHE A O 1
ATOM 766 N N . GLU A 1 93 ? 14.406 4.109 -18.688 1 97.25 93 GLU A N 1
ATOM 767 C CA . GLU A 1 93 ? 15.859 4.176 -18.578 1 97.25 93 GLU A CA 1
ATOM 768 C C . GLU A 1 93 ? 16.469 4.902 -19.766 1 97.25 93 GLU A C 1
ATOM 770 O O . GLU A 1 93 ? 17.328 5.766 -19.594 1 97.25 93 GLU A O 1
ATOM 775 N N . GLU A 1 94 ? 16 4.574 -20.969 1 98.19 94 GLU A N 1
ATOM 776 C CA . GLU A 1 94 ? 16.516 5.176 -22.188 1 98.19 94 GLU A CA 1
ATOM 777 C C . GLU A 1 94 ? 16.219 6.672 -22.234 1 98.19 94 GLU A C 1
ATOM 779 O O . GLU A 1 94 ? 17.062 7.465 -22.656 1 98.19 94 GLU A O 1
ATOM 784 N N . VAL A 1 95 ? 15.023 7.027 -21.859 1 98.19 95 VAL A N 1
ATOM 785 C CA . VAL A 1 95 ? 14.633 8.438 -21.844 1 98.19 95 VAL A CA 1
ATOM 786 C C . VAL A 1 95 ? 15.516 9.203 -20.859 1 98.19 95 VAL A C 1
ATOM 788 O O . VAL A 1 95 ? 16 10.297 -21.172 1 98.19 95 VAL A O 1
ATOM 791 N N . ALA A 1 96 ? 15.734 8.664 -19.641 1 97.88 96 ALA A N 1
ATOM 792 C CA . ALA A 1 96 ? 16.578 9.305 -18.641 1 97.88 96 ALA A CA 1
ATOM 793 C C . ALA A 1 96 ? 18 9.484 -19.156 1 97.88 96 ALA A C 1
ATOM 795 O O . ALA A 1 96 ? 18.641 10.5 -18.906 1 97.88 96 ALA A O 1
ATOM 796 N N . LYS A 1 97 ? 18.453 8.461 -19.891 1 97.75 97 LYS A N 1
ATOM 797 C CA . LYS A 1 97 ? 19.797 8.508 -20.484 1 97.75 97 LYS A CA 1
ATOM 798 C C . LYS A 1 97 ? 19.906 9.633 -21.516 1 97.75 97 LYS A C 1
ATOM 800 O O . LYS A 1 97 ? 20.859 10.406 -21.484 1 97.75 97 LYS A O 1
ATOM 805 N N . LYS A 1 98 ? 18.938 9.695 -22.375 1 98.25 98 LYS A N 1
ATOM 806 C CA . LYS A 1 98 ? 18.922 10.711 -23.422 1 98.25 98 LYS A CA 1
ATOM 807 C C . LYS A 1 98 ? 18.891 12.117 -22.812 1 98.25 98 LYS A C 1
ATOM 809 O O . LYS A 1 98 ? 19.469 13.047 -23.359 1 98.25 98 LYS A O 1
ATOM 814 N N . GLU A 1 99 ? 18.219 12.219 -21.656 1 98 99 GLU A N 1
ATOM 815 C CA . GLU A 1 99 ? 18.047 13.531 -21.031 1 98 99 GLU A CA 1
ATOM 816 C C . GLU A 1 99 ? 19.188 13.82 -20.062 1 98 99 GLU A C 1
ATOM 818 O O . GLU A 1 99 ? 19.281 14.922 -19.516 1 98 99 GLU A O 1
ATOM 823 N N . GLY A 1 100 ? 20.047 12.891 -19.828 1 96.56 100 GLY A N 1
ATOM 824 C CA . GLY A 1 100 ? 21.297 13.109 -19.094 1 96.56 100 GLY A CA 1
ATOM 825 C C . GLY A 1 100 ? 21.141 12.984 -17.594 1 96.56 100 GLY A C 1
ATOM 826 O O . GLY A 1 100 ? 21.906 13.578 -16.844 1 96.56 100 GLY A O 1
ATOM 827 N N . PHE A 1 101 ? 20.156 12.289 -17.062 1 97.38 101 PHE A N 1
ATOM 828 C CA . PHE A 1 101 ? 19.969 12.102 -15.633 1 97.38 101 PHE A CA 1
ATOM 829 C C . PHE A 1 101 ? 20.594 10.797 -15.172 1 97.38 101 PHE A C 1
ATOM 831 O O . PHE A 1 101 ? 19.891 9.812 -14.93 1 97.38 101 PHE A O 1
ATOM 838 N N . GLU A 1 102 ? 21.828 10.773 -14.883 1 96.56 102 GLU A N 1
ATOM 839 C CA . GLU A 1 102 ? 22.625 9.57 -14.672 1 96.56 102 GLU A CA 1
ATOM 840 C C . GLU A 1 102 ? 22.156 8.797 -13.445 1 96.56 102 GLU A C 1
ATOM 842 O O . GLU A 1 102 ? 22.125 7.562 -13.453 1 96.56 102 GLU A O 1
ATOM 847 N N . GLU A 1 103 ? 21.875 9.453 -12.359 1 96.44 103 GLU A N 1
ATOM 848 C CA . GLU A 1 103 ? 21.406 8.766 -11.164 1 96.44 103 GLU A CA 1
ATOM 849 C C . GLU A 1 103 ? 20.094 8.039 -11.414 1 96.44 103 GLU A C 1
ATOM 851 O O . GLU A 1 103 ? 19.859 6.953 -10.883 1 96.44 103 GLU A O 1
ATOM 856 N N . ILE A 1 104 ? 19.266 8.641 -12.203 1 97.62 104 ILE A N 1
ATOM 857 C CA . ILE A 1 104 ? 17.969 8.055 -12.5 1 97.62 104 ILE A CA 1
ATOM 858 C C . ILE A 1 104 ? 18.141 6.895 -13.477 1 97.62 104 ILE A C 1
ATOM 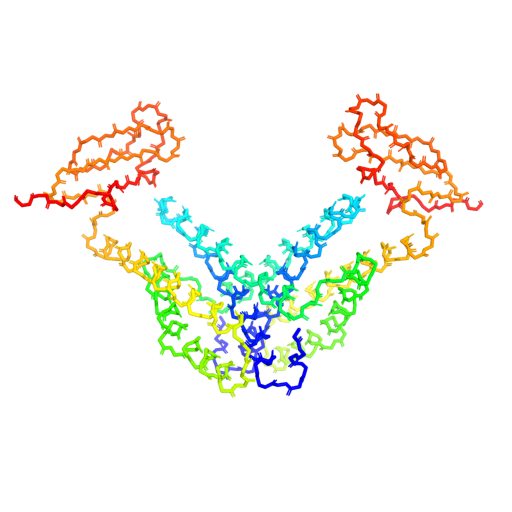860 O O . ILE A 1 104 ? 17.422 5.887 -13.391 1 97.62 104 ILE A O 1
ATOM 864 N N . VAL A 1 105 ? 19.109 6.973 -14.422 1 97.44 105 VAL A N 1
ATOM 865 C CA . VAL A 1 105 ? 19.453 5.848 -15.289 1 97.44 105 VAL A CA 1
ATOM 866 C C . VAL A 1 105 ? 19.828 4.641 -14.438 1 97.44 105 VAL A C 1
ATOM 868 O O . VAL A 1 105 ? 19.328 3.533 -14.664 1 97.44 105 VAL A O 1
ATOM 871 N N . THR A 1 106 ? 20.656 4.883 -13.469 1 96.94 106 THR A N 1
ATOM 872 C CA . THR A 1 106 ? 21.094 3.807 -12.586 1 96.94 106 THR A CA 1
ATOM 873 C C . THR A 1 106 ? 19.906 3.238 -11.805 1 96.94 106 THR A C 1
ATOM 875 O O . THR A 1 106 ? 19.797 2.023 -11.617 1 96.94 106 THR A O 1
ATOM 878 N N . PHE A 1 107 ? 19.016 4.105 -11.32 1 96.75 107 PHE A N 1
ATOM 879 C CA . PHE A 1 107 ? 17.812 3.684 -10.602 1 96.75 107 PHE A CA 1
ATOM 880 C C . PHE A 1 107 ? 16.984 2.723 -11.453 1 96.75 107 PHE A C 1
ATOM 882 O O . PHE A 1 107 ? 16.641 1.635 -10.992 1 96.75 107 PHE A O 1
ATOM 889 N N . TYR A 1 108 ? 16.703 3.08 -12.688 1 98.19 108 TYR A N 1
ATOM 890 C CA . TYR A 1 108 ? 15.859 2.246 -13.531 1 98.19 108 TYR A CA 1
ATOM 891 C C . TYR A 1 108 ? 16.562 0.944 -13.898 1 98.19 108 TYR A C 1
ATOM 893 O O . TYR A 1 108 ? 15.914 -0.099 -14.031 1 98.19 108 TYR A O 1
ATOM 901 N N . ARG A 1 109 ? 17.859 0.957 -14.094 1 96.38 109 ARG A N 1
ATOM 902 C CA . ARG A 1 109 ? 18.625 -0.262 -14.375 1 96.38 109 AR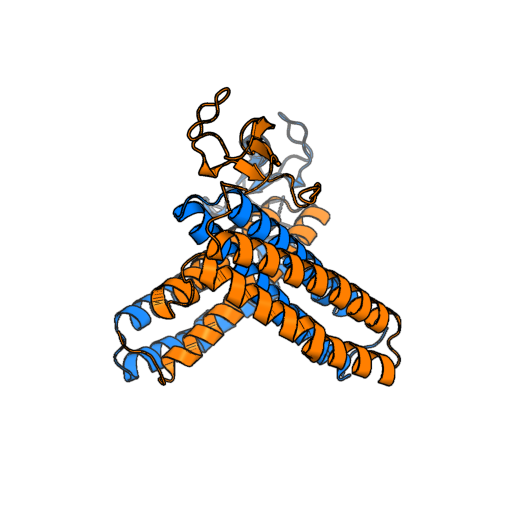G A CA 1
ATOM 903 C C . ARG A 1 109 ? 18.5 -1.253 -13.219 1 96.38 109 ARG A C 1
ATOM 905 O O . ARG A 1 109 ? 18.219 -2.434 -13.438 1 96.38 109 ARG A O 1
ATOM 912 N N . GLU A 1 110 ? 18.734 -0.777 -12.039 1 96.19 110 GLU A N 1
ATOM 913 C CA . GLU A 1 110 ? 18.656 -1.63 -10.852 1 96.19 110 GLU A CA 1
ATOM 914 C C . GLU A 1 110 ? 17.219 -2.092 -10.609 1 96.19 110 GLU A C 1
ATOM 916 O O . GLU A 1 110 ? 16.984 -3.225 -10.18 1 96.19 110 GLU A O 1
ATOM 921 N N . LEU A 1 111 ? 16.281 -1.154 -10.836 1 96.12 111 LEU A N 1
ATOM 922 C CA . LEU A 1 111 ? 14.875 -1.5 -10.688 1 96.12 111 LEU A CA 1
ATOM 923 C C . LEU A 1 111 ? 14.492 -2.643 -11.617 1 96.12 111 LEU A C 1
ATOM 925 O O . LEU A 1 111 ? 13.805 -3.578 -11.211 1 96.12 111 LEU A O 1
ATOM 929 N N . ARG A 1 112 ? 14.945 -2.57 -12.844 1 96.25 112 ARG A N 1
ATOM 930 C CA . ARG A 1 112 ? 14.656 -3.625 -13.805 1 96.25 112 ARG A CA 1
ATOM 931 C C . ARG A 1 112 ? 15.211 -4.965 -13.344 1 96.25 112 ARG A C 1
ATOM 933 O O . ARG A 1 112 ? 14.578 -6.004 -13.516 1 96.25 112 ARG A O 1
ATOM 940 N N . GLU A 1 113 ? 16.344 -4.988 -12.773 1 94.75 113 GLU A N 1
ATOM 941 C CA . GLU A 1 113 ? 16.953 -6.219 -12.266 1 94.75 113 GLU A CA 1
ATOM 942 C C . GLU A 1 113 ? 16.109 -6.836 -11.164 1 94.75 113 GLU A C 1
ATOM 944 O O . GLU A 1 113 ? 15.883 -8.047 -11.141 1 94.75 113 GLU A O 1
ATOM 949 N N . VAL A 1 114 ? 15.688 -6.008 -10.266 1 96.19 114 VAL A N 1
ATOM 950 C CA . VAL A 1 114 ? 14.883 -6.492 -9.156 1 96.19 114 VAL A CA 1
ATOM 951 C C . VAL A 1 114 ? 13.547 -7.016 -9.672 1 96.19 114 VAL A C 1
ATOM 953 O O . VAL A 1 114 ? 13.062 -8.055 -9.211 1 96.19 114 VAL A O 1
ATOM 956 N N . GLU A 1 115 ? 12.906 -6.234 -10.617 1 97.38 115 GLU A N 1
ATOM 957 C CA . GLU A 1 115 ? 11.625 -6.672 -11.172 1 97.38 115 GLU A CA 1
ATOM 958 C C . GLU A 1 115 ? 11.766 -8.016 -11.883 1 97.38 115 GLU A C 1
ATOM 960 O O . GLU A 1 115 ? 10.828 -8.82 -11.891 1 97.38 115 GLU A O 1
ATOM 965 N N . GLU A 1 116 ? 12.898 -8.242 -12.531 1 95.56 116 GLU A N 1
ATOM 966 C CA . GLU A 1 116 ? 13.164 -9.539 -13.156 1 95.56 116 GLU A CA 1
ATOM 967 C C . GLU A 1 116 ? 13.172 -10.656 -12.125 1 95.56 116 GLU A C 1
ATOM 969 O O . GLU A 1 116 ? 12.656 -11.75 -12.375 1 95.56 116 GLU A O 1
ATOM 974 N N . SER A 1 117 ? 13.805 -10.391 -11.062 1 95.69 117 SER A N 1
ATOM 975 C CA . SER A 1 117 ? 13.812 -11.375 -9.984 1 95.69 117 SER A CA 1
ATOM 976 C C . SER A 1 117 ? 12.406 -11.648 -9.477 1 95.69 117 SER A C 1
ATOM 978 O O . SER A 1 117 ? 12.062 -12.789 -9.156 1 95.69 117 SER A O 1
ATOM 980 N N . HIS A 1 118 ? 11.539 -10.602 -9.32 1 97.62 118 HIS A N 1
ATOM 981 C CA . HIS A 1 118 ? 10.148 -10.797 -8.953 1 97.62 118 HIS A CA 1
ATOM 982 C C . HIS A 1 118 ? 9.438 -11.727 -9.93 1 97.62 118 HIS A C 1
ATOM 984 O O . HIS A 1 118 ? 8.742 -12.656 -9.516 1 97.62 118 HIS A O 1
ATOM 990 N N . LYS A 1 119 ? 9.648 -11.406 -11.164 1 96.88 119 LYS A N 1
ATOM 991 C CA . LYS A 1 119 ? 9.039 -12.195 -12.234 1 96.88 119 LYS A CA 1
ATOM 992 C C . LYS A 1 119 ? 9.414 -13.672 -12.102 1 96.88 119 LYS A C 1
ATOM 994 O O . LYS A 1 119 ? 8.547 -14.547 -12.141 1 96.88 119 LYS A O 1
ATOM 999 N N . GLU A 1 120 ? 10.664 -13.961 -11.953 1 95.94 120 GLU A N 1
ATOM 1000 C CA . GLU A 1 120 ? 11.156 -15.336 -11.875 1 95.94 120 GLU A CA 1
ATOM 1001 C C . GLU A 1 120 ? 10.578 -16.062 -10.656 1 95.94 120 GLU A C 1
ATOM 1003 O O . GLU A 1 120 ? 10.219 -17.234 -10.742 1 95.94 120 GLU A O 1
ATOM 1008 N N . ARG A 1 121 ? 10.5 -15.375 -9.594 1 95.62 121 ARG A N 1
ATOM 1009 C CA . ARG A 1 121 ? 9.953 -15.961 -8.375 1 95.62 121 ARG A CA 1
ATOM 1010 C C . ARG A 1 121 ? 8.477 -16.312 -8.539 1 95.62 121 ARG A C 1
ATOM 1012 O O . ARG A 1 121 ? 8.031 -17.391 -8.141 1 95.62 121 ARG A O 1
ATOM 1019 N N . PHE A 1 122 ? 7.695 -15.344 -9.125 1 98.06 122 PHE A N 1
ATOM 1020 C CA . PHE A 1 122 ? 6.277 -15.594 -9.352 1 98.06 122 PHE A CA 1
ATOM 1021 C C . PHE A 1 122 ? 6.078 -16.766 -10.312 1 98.06 122 PHE A C 1
ATOM 1023 O O . PHE A 1 122 ? 5.18 -17.578 -10.117 1 98.06 122 PHE A O 1
ATOM 1030 N N . LEU A 1 123 ? 6.902 -16.812 -11.336 1 96.25 123 LEU A N 1
ATOM 1031 C CA . LEU A 1 123 ? 6.805 -17.922 -12.297 1 96.25 123 LEU A CA 1
ATOM 1032 C C . LEU A 1 123 ? 7.121 -19.25 -11.633 1 96.25 123 LEU A C 1
ATOM 1034 O O . LEU A 1 123 ? 6.441 -20.25 -11.883 1 96.25 123 LEU A O 1
ATOM 1038 N N . PHE A 1 124 ? 8.141 -19.281 -10.867 1 94.62 124 PHE A N 1
ATOM 1039 C CA . PHE A 1 124 ? 8.531 -20.484 -10.148 1 94.62 124 PHE A CA 1
ATOM 1040 C C . PHE A 1 124 ? 7.375 -21 -9.305 1 94.62 124 PHE A C 1
ATOM 1042 O O . PHE A 1 124 ? 7.02 -22.188 -9.383 1 94.62 124 PHE A O 1
ATOM 1049 N N . LEU A 1 125 ? 6.801 -20.188 -8.555 1 96.69 125 LEU A N 1
ATOM 1050 C CA . LEU A 1 125 ? 5.703 -20.578 -7.672 1 96.69 125 LEU A CA 1
ATOM 1051 C C . LEU A 1 125 ? 4.48 -21 -8.477 1 96.69 125 LEU A C 1
ATOM 1053 O O . LEU A 1 125 ? 3.771 -21.922 -8.094 1 96.69 125 LEU A O 1
ATOM 1057 N N . SER A 1 126 ? 4.223 -20.219 -9.539 1 96.44 126 SER A N 1
ATOM 1058 C CA . SER A 1 126 ? 3.113 -20.578 -10.422 1 96.44 126 SER A CA 1
ATOM 1059 C C . SER A 1 126 ? 3.281 -22 -10.961 1 96.44 126 SER A C 1
ATOM 1061 O O . SER A 1 126 ? 2.314 -22.75 -11.039 1 96.44 126 SER A O 1
ATOM 1063 N N . GLU A 1 127 ? 4.461 -22.375 -11.328 1 94.62 127 GLU A N 1
ATOM 1064 C CA . GLU A 1 127 ? 4.758 -23.703 -11.859 1 94.62 127 GLU A CA 1
ATOM 1065 C C . GLU A 1 127 ? 4.555 -24.781 -10.797 1 94.62 127 GLU A C 1
ATOM 1067 O O . GLU A 1 127 ? 4.055 -25.859 -11.094 1 94.62 127 GLU A O 1
ATOM 1072 N N . LEU A 1 128 ? 5.008 -24.469 -9.625 1 94.06 128 LEU A N 1
ATOM 1073 C CA . LEU A 1 128 ? 4.793 -25.422 -8.531 1 94.06 128 LEU A CA 1
ATOM 1074 C C . LEU A 1 128 ? 3.307 -25.719 -8.367 1 94.06 128 LEU A C 1
ATOM 1076 O O . LEU A 1 128 ? 2.924 -26.875 -8.188 1 94.06 128 LEU A O 1
ATOM 1080 N N . LEU A 1 129 ? 2.494 -24.734 -8.398 1 95.88 129 LEU A N 1
ATOM 1081 C CA . LEU A 1 129 ? 1.059 -24.938 -8.219 1 95.88 129 LEU A CA 1
ATOM 1082 C C . LEU A 1 129 ? 0.46 -25.688 -9.406 1 95.88 129 LEU A C 1
ATOM 1084 O O . LEU A 1 129 ? -0.328 -26.609 -9.219 1 95.88 129 LEU A O 1
ATOM 1088 N N . LYS A 1 130 ? 0.833 -25.25 -10.547 1 95.25 130 LYS A N 1
ATOM 1089 C CA . LYS A 1 130 ? 0.322 -25.859 -11.773 1 95.25 130 LYS A CA 1
ATOM 1090 C C . LYS A 1 130 ? 0.62 -27.359 -11.805 1 95.25 130 LYS A C 1
ATOM 1092 O O . LYS A 1 130 ? -0.209 -28.141 -12.258 1 95.25 130 LYS A O 1
ATOM 1097 N N . ASN A 1 131 ? 1.754 -27.734 -11.344 1 94.62 131 ASN A N 1
ATOM 1098 C CA . ASN A 1 131 ? 2.207 -29.109 -11.383 1 94.62 131 ASN A CA 1
ATOM 1099 C C . ASN A 1 131 ? 1.842 -29.859 -10.109 1 94.62 131 ASN A C 1
ATOM 1101 O O . ASN A 1 131 ? 2.285 -31 -9.898 1 94.62 131 ASN A O 1
ATOM 1105 N N . LYS A 1 132 ? 1.159 -29.219 -9.242 1 95.25 132 LYS A N 1
ATOM 1106 C CA . LYS A 1 132 ? 0.743 -29.812 -7.973 1 95.25 132 LYS A CA 1
ATOM 1107 C C . LYS A 1 132 ? 1.95 -30.219 -7.137 1 95.25 132 LYS A C 1
ATOM 1109 O O . LYS A 1 132 ? 1.963 -31.312 -6.543 1 95.25 132 LYS A O 1
ATOM 1114 N N . GLN A 1 133 ? 2.936 -29.359 -7.09 1 94.19 133 GLN A N 1
ATOM 1115 C CA . GLN A 1 133 ? 4.191 -29.656 -6.41 1 94.19 133 GLN A CA 1
ATOM 1116 C C . GLN A 1 133 ? 4.449 -28.672 -5.273 1 94.19 133 GLN A C 1
ATOM 1118 O O . GLN A 1 133 ? 5.578 -28.547 -4.797 1 94.19 133 GLN A O 1
ATOM 1123 N N . MET A 1 134 ? 3.463 -27.984 -4.84 1 95.88 134 MET A N 1
ATOM 1124 C CA . MET A 1 134 ? 3.619 -27.016 -3.752 1 95.88 134 MET A CA 1
ATOM 1125 C C . MET A 1 134 ? 3.996 -27.719 -2.453 1 95.88 134 MET A C 1
ATOM 1127 O O . MET A 1 134 ? 4.805 -27.219 -1.675 1 95.88 134 MET A O 1
ATOM 1131 N N . PHE A 1 135 ? 3.422 -28.922 -2.316 1 96.88 135 PHE A N 1
ATOM 1132 C CA . PHE A 1 135 ? 3.648 -29.625 -1.059 1 96.88 135 PHE A CA 1
ATOM 1133 C C . PHE A 1 135 ? 4.164 -31.047 -1.313 1 96.88 135 PHE A C 1
ATOM 1135 O O . PHE A 1 135 ? 4.164 -31.875 -0.409 1 96.88 135 PHE A O 1
ATOM 1142 N N . LYS A 1 136 ? 4.473 -31.328 -2.541 1 94.88 136 LYS A N 1
ATOM 1143 C CA . LYS A 1 136 ? 5.031 -32.594 -2.965 1 94.88 136 LYS A CA 1
ATOM 1144 C C . LYS A 1 136 ? 6.172 -32.406 -3.959 1 94.88 136 LYS A C 1
ATOM 1146 O O . LYS A 1 136 ? 6.215 -31.391 -4.664 1 94.88 136 LYS A O 1
ATOM 1151 N N . SER A 1 137 ? 7.074 -33.25 -3.914 1 92.88 137 SER A N 1
ATOM 1152 C CA . SER A 1 137 ? 8.203 -33.188 -4.836 1 92.88 137 SER A CA 1
ATOM 1153 C C . SER A 1 137 ? 8.617 -34.594 -5.301 1 92.88 137 SER A C 1
ATOM 1155 O O . SER A 1 137 ? 8.414 -35.562 -4.586 1 92.88 137 SER A O 1
ATOM 1157 N N . ASP A 1 138 ? 9.18 -34.625 -6.504 1 89.62 138 ASP A N 1
ATOM 1158 C CA . ASP A 1 138 ? 9.641 -35.875 -7.051 1 89.62 138 ASP A CA 1
ATOM 1159 C C . ASP A 1 138 ? 10.969 -36.312 -6.418 1 89.62 138 ASP A C 1
ATOM 1161 O O . ASP A 1 138 ? 11.375 -37.469 -6.52 1 89.62 138 ASP A O 1
ATOM 1165 N N . CYS A 1 139 ? 11.641 -35.344 -5.773 1 89.44 139 CYS A N 1
ATOM 1166 C CA . CYS A 1 139 ? 12.859 -35.656 -5.027 1 89.44 139 CYS A CA 1
ATOM 1167 C C . CYS A 1 139 ? 12.734 -35.188 -3.578 1 89.44 139 CYS A C 1
ATOM 1169 O O . CYS A 1 139 ? 11.812 -34.438 -3.234 1 89.44 139 CYS A O 1
ATOM 1171 N N . LYS A 1 140 ? 13.641 -35.688 -2.77 1 90.12 140 LYS A N 1
ATOM 1172 C CA . LYS A 1 140 ? 13.648 -35.25 -1.375 1 90.12 140 LYS A CA 1
ATOM 1173 C C . LYS A 1 140 ? 13.984 -33.75 -1.258 1 90.12 140 LYS A C 1
ATOM 1175 O O . LYS A 1 140 ? 14.898 -33.281 -1.935 1 90.12 140 LYS A O 1
ATOM 1180 N N . ARG A 1 141 ? 13.148 -33.156 -0.432 1 92.06 141 ARG A N 1
ATOM 1181 C CA . ARG A 1 141 ? 13.344 -31.734 -0.174 1 92.06 141 ARG A CA 1
ATOM 1182 C C . ARG A 1 141 ? 13.281 -31.438 1.32 1 92.06 141 ARG A C 1
ATOM 1184 O O . ARG A 1 141 ? 12.797 -32.25 2.104 1 92.06 141 ARG A O 1
ATOM 1191 N N . LEU A 1 142 ? 13.852 -30.297 1.59 1 93.94 142 LEU A N 1
ATOM 1192 C CA . LEU A 1 142 ? 13.648 -29.75 2.928 1 93.94 142 LEU A CA 1
ATOM 1193 C C . LEU A 1 142 ? 12.414 -28.859 2.969 1 93.94 142 LEU A C 1
ATOM 1195 O O . LEU A 1 142 ? 12.305 -27.906 2.191 1 93.94 142 LEU A O 1
ATOM 1199 N N . TRP A 1 143 ? 11.492 -29.297 3.838 1 95.56 143 TRP A N 1
ATOM 1200 C CA . TRP A 1 143 ? 10.273 -28.531 4.07 1 95.56 143 TRP A CA 1
ATOM 1201 C C . TRP A 1 143 ? 10.336 -27.812 5.41 1 95.56 143 TRP A C 1
ATOM 1203 O O . TRP A 1 143 ? 10.469 -28.438 6.461 1 95.56 143 TRP A O 1
ATOM 1213 N N . LYS A 1 144 ? 10.242 -26.531 5.406 1 96.12 144 LYS A N 1
ATOM 1214 C CA . LYS A 1 144 ? 10.328 -25.734 6.621 1 96.12 144 LYS A CA 1
ATOM 1215 C C . LYS A 1 144 ? 8.969 -25.141 6.988 1 96.12 144 LYS A C 1
ATOM 1217 O O . LYS A 1 144 ? 8.305 -24.516 6.156 1 96.12 144 LYS A O 1
ATOM 1222 N N . CYS A 1 145 ? 8.523 -25.375 8.211 1 96.25 145 CYS A N 1
ATOM 1223 C CA . CYS A 1 145 ? 7.305 -24.766 8.719 1 96.25 145 CYS A CA 1
ATOM 1224 C C . CYS A 1 145 ? 7.496 -23.281 8.961 1 96.25 145 CYS A C 1
ATOM 1226 O O . CYS A 1 145 ? 8.367 -22.875 9.734 1 96.25 145 CYS A O 1
ATOM 1228 N N . LEU A 1 146 ? 6.711 -22.547 8.398 1 96.06 146 LEU A N 1
ATOM 1229 C CA . LEU A 1 146 ? 6.832 -21.094 8.469 1 96.06 146 LEU A CA 1
ATOM 1230 C C . LEU A 1 146 ? 6.375 -20.578 9.828 1 96.06 146 LEU A C 1
ATOM 1232 O O . LEU A 1 146 ? 6.703 -19.453 10.211 1 96.06 146 LEU A O 1
ATOM 1236 N N . ASN A 1 147 ? 5.605 -21.438 10.477 1 90.94 147 ASN A N 1
ATOM 1237 C CA . ASN A 1 147 ? 5.094 -21 11.766 1 90.94 147 ASN A CA 1
ATOM 1238 C C . ASN A 1 147 ? 6.137 -21.156 12.867 1 90.94 147 ASN A C 1
ATOM 1240 O O . ASN A 1 147 ? 6.367 -20.234 13.648 1 90.94 147 ASN A O 1
ATOM 1244 N N . CYS A 1 148 ? 6.793 -22.312 12.906 1 94.56 148 CYS A N 1
ATOM 1245 C CA . CYS A 1 148 ? 7.633 -22.578 14.07 1 94.56 148 CYS A CA 1
ATOM 1246 C C . CYS A 1 148 ? 9.07 -22.844 13.656 1 94.56 148 CYS A C 1
ATOM 1248 O O . CYS A 1 148 ? 9.969 -22.922 14.5 1 94.56 148 CYS A O 1
ATOM 1250 N N . GLY A 1 149 ? 9.344 -23.156 12.43 1 93.44 149 GLY A N 1
ATOM 1251 C CA . GLY A 1 149 ? 10.703 -23.359 11.945 1 93.44 149 GLY A CA 1
ATOM 1252 C C . GLY A 1 149 ? 11.086 -24.828 11.836 1 93.44 149 GLY A C 1
ATOM 1253 O O . GLY A 1 149 ? 12.203 -25.156 11.43 1 93.44 149 GLY A O 1
ATOM 1254 N N . TYR A 1 150 ? 10.156 -25.703 12.156 1 94.44 150 TYR A N 1
ATOM 1255 C CA . TYR A 1 150 ? 10.398 -27.141 12.031 1 94.44 150 TYR A CA 1
ATOM 1256 C C . TYR A 1 150 ? 10.789 -27.5 10.609 1 94.44 150 TYR A C 1
ATOM 1258 O O . TYR A 1 150 ? 10.188 -27.016 9.648 1 94.44 150 TYR A O 1
ATOM 1266 N N . ILE A 1 151 ? 11.797 -28.312 10.406 1 96.25 151 ILE A N 1
ATOM 1267 C CA . ILE A 1 151 ? 12.273 -28.734 9.094 1 96.25 151 ILE A CA 1
ATOM 1268 C C . ILE A 1 151 ? 12.039 -30.234 8.922 1 96.25 151 ILE A C 1
ATOM 1270 O O . ILE A 1 151 ? 12.398 -31.031 9.797 1 96.25 151 ILE A O 1
ATOM 1274 N N . HIS A 1 152 ? 11.32 -30.625 7.891 1 95.19 152 HIS A N 1
ATOM 1275 C CA . HIS A 1 152 ? 11.062 -32 7.504 1 95.19 152 HIS A CA 1
ATOM 1276 C C . HIS A 1 152 ? 11.773 -32.375 6.199 1 95.19 152 HIS A C 1
ATOM 1278 O O . HIS A 1 152 ? 11.742 -31.594 5.242 1 95.19 152 HIS A O 1
ATOM 1284 N N . GLU A 1 153 ? 12.469 -33.469 6.145 1 94.56 153 GLU A N 1
ATOM 1285 C CA . GLU A 1 153 ? 13.07 -33.938 4.902 1 94.56 153 GLU A CA 1
ATOM 1286 C C . GLU A 1 153 ? 12.266 -35.094 4.301 1 94.56 153 GLU A C 1
ATOM 1288 O O . GLU A 1 153 ? 12.023 -36.094 4.961 1 94.56 153 GLU A O 1
ATOM 1293 N N . GLY A 1 154 ? 11.805 -34.938 3.074 1 93.94 154 GLY A N 1
ATOM 1294 C CA . GLY A 1 154 ? 11.031 -35.969 2.418 1 93.94 154 GLY A CA 1
ATOM 1295 C C . GLY A 1 154 ? 10.453 -35.531 1.088 1 93.94 154 GLY A C 1
ATOM 1296 O O . GLY A 1 154 ? 10.789 -34.469 0.578 1 93.94 154 GLY A O 1
ATOM 1297 N N . TYR A 1 155 ? 9.523 -36.406 0.522 1 94.81 155 TYR A N 1
ATOM 1298 C CA . TYR A 1 155 ? 8.945 -36.156 -0.794 1 94.81 155 TYR A CA 1
ATOM 1299 C C . TYR A 1 155 ? 7.699 -35.281 -0.689 1 94.81 155 TYR A C 1
ATOM 1301 O O . TYR A 1 155 ? 7.195 -34.781 -1.7 1 94.81 155 TYR A O 1
ATOM 1309 N N . GLU A 1 156 ? 7.246 -35.188 0.555 1 96.56 156 GLU A N 1
ATOM 1310 C CA . GLU A 1 156 ? 6.059 -34.375 0.781 1 96.56 156 GLU A CA 1
ATOM 1311 C C . GLU A 1 156 ? 6.156 -33.594 2.1 1 96.56 156 GLU A C 1
ATOM 1313 O O . GLU A 1 156 ? 6.77 -34.062 3.055 1 96.56 156 GLU A O 1
ATOM 1318 N N . ALA A 1 157 ? 5.59 -32.406 2.104 1 97 157 ALA A N 1
ATOM 1319 C CA . ALA A 1 157 ? 5.434 -31.719 3.377 1 97 157 ALA A CA 1
ATOM 1320 C C . ALA A 1 157 ? 4.441 -32.438 4.281 1 97 157 ALA A C 1
ATOM 1322 O O . ALA A 1 157 ? 3.449 -33 3.807 1 97 157 ALA A O 1
ATOM 1323 N N . PRO A 1 158 ? 4.73 -32.406 5.574 1 97 158 PRO A N 1
ATOM 1324 C CA . PRO A 1 158 ? 3.76 -33 6.488 1 97 158 PRO A CA 1
ATOM 1325 C C . PRO A 1 158 ? 2.369 -32.406 6.375 1 97 158 PRO A C 1
ATOM 1327 O O . PRO A 1 158 ? 2.242 -31.203 6.113 1 97 158 PRO A O 1
ATOM 1330 N N . ILE A 1 159 ? 1.339 -33.25 6.664 1 97.81 159 ILE A N 1
ATOM 1331 C CA . ILE A 1 159 ? -0.04 -32.781 6.652 1 97.81 159 ILE A CA 1
ATOM 1332 C C . ILE A 1 159 ? -0.245 -31.766 7.785 1 97.81 159 ILE A C 1
ATOM 1334 O O . ILE A 1 159 ? -0.95 -30.766 7.613 1 97.81 159 ILE A O 1
ATOM 1338 N N . VAL A 1 160 ? 0.399 -32.125 8.898 1 97.81 160 VAL A N 1
ATOM 1339 C CA . VAL A 1 160 ? 0.392 -31.281 10.086 1 97.81 160 VAL A CA 1
ATOM 1340 C C . VAL A 1 160 ? 1.802 -31.203 10.664 1 97.81 160 VAL A C 1
ATOM 1342 O O . VAL A 1 160 ? 2.51 -32.219 10.75 1 97.81 160 VAL A O 1
ATOM 1345 N N . CYS A 1 161 ? 2.18 -29.984 11.039 1 97.5 161 CYS A N 1
ATOM 1346 C CA . CYS A 1 161 ? 3.5 -29.812 11.633 1 97.5 161 CYS A CA 1
ATOM 1347 C C . CYS A 1 161 ? 3.623 -30.609 12.93 1 97.5 161 CYS A C 1
ATOM 1349 O O . CYS A 1 161 ? 2.816 -30.438 13.844 1 97.5 161 CYS A O 1
ATOM 1351 N N . PRO A 1 162 ? 4.613 -31.359 12.961 1 96.38 162 PRO A N 1
ATOM 1352 C CA . PRO A 1 162 ? 4.742 -32.188 14.148 1 96.38 162 PRO A CA 1
ATOM 1353 C C . PRO A 1 162 ? 5.02 -31.391 15.422 1 96.38 162 PRO A C 1
ATOM 1355 O O . PRO A 1 162 ? 4.715 -31.844 16.516 1 96.38 162 PRO A O 1
ATOM 1358 N N . LEU A 1 163 ? 5.578 -30.328 15.227 1 96.31 163 LEU A N 1
ATOM 1359 C CA . LEU A 1 163 ? 5.98 -29.531 16.391 1 96.31 163 LEU A CA 1
ATOM 1360 C C . LEU A 1 163 ? 4.875 -28.578 16.797 1 96.31 163 LEU A C 1
ATOM 1362 O O . LEU A 1 163 ? 4.391 -28.625 17.938 1 96.31 163 LEU A O 1
ATOM 1366 N N . CYS A 1 164 ? 4.41 -27.703 15.953 1 96.88 164 CYS A N 1
ATOM 1367 C CA . CYS A 1 164 ? 3.492 -26.625 16.344 1 96.88 164 CYS A CA 1
ATOM 1368 C C . CYS A 1 164 ? 2.059 -26.969 15.945 1 96.88 164 CYS A C 1
ATOM 1370 O O . CYS A 1 164 ? 1.126 -26.25 16.297 1 96.88 164 CYS A O 1
ATOM 1372 N N . LYS A 1 165 ? 1.796 -27.922 15.125 1 97 165 LYS A N 1
ATOM 1373 C CA . LYS A 1 165 ? 0.506 -28.531 14.797 1 97 165 LYS A CA 1
ATOM 1374 C C . LYS A 1 165 ? -0.238 -27.703 13.758 1 97 165 LYS A C 1
ATOM 1376 O O . LYS A 1 165 ? -1.413 -27.953 13.477 1 97 165 LYS A O 1
ATOM 1381 N N . TYR A 1 166 ? 0.385 -26.797 13.141 1 96.38 166 TYR A N 1
ATOM 1382 C CA . TYR A 1 166 ? -0.233 -26.062 12.039 1 96.38 166 TYR A CA 1
ATOM 1383 C C . TYR A 1 166 ? -0.334 -26.938 10.797 1 96.38 166 TYR A C 1
ATOM 1385 O O . TYR A 1 166 ? 0.443 -27.891 10.625 1 96.38 166 TYR A O 1
ATOM 1393 N N . GLU A 1 167 ? -1.167 -26.547 9.969 1 97.56 167 GLU A N 1
ATOM 1394 C CA . GLU A 1 167 ? -1.488 -27.359 8.797 1 97.56 167 GLU A CA 1
ATOM 1395 C C . GLU A 1 167 ? -0.383 -27.281 7.75 1 97.56 167 GLU A C 1
ATOM 1397 O O . GLU A 1 167 ? 0.492 -26.406 7.832 1 97.56 167 GLU A O 1
ATOM 1402 N N . ARG A 1 168 ? -0.454 -28.125 6.727 1 97.5 168 ARG A N 1
ATOM 1403 C CA . ARG A 1 168 ? 0.536 -28.281 5.664 1 97.5 168 ARG A CA 1
ATOM 1404 C C . ARG A 1 168 ? 0.752 -26.969 4.918 1 97.5 168 ARG A C 1
ATOM 1406 O O . ARG A 1 168 ? 1.846 -26.703 4.41 1 97.5 168 ARG A O 1
ATOM 1413 N N . GLY A 1 169 ? -0.25 -26.109 4.949 1 97.19 169 GLY A N 1
ATOM 1414 C CA . GLY A 1 169 ? -0.197 -24.859 4.223 1 97.19 169 GLY A CA 1
ATOM 1415 C C . GLY A 1 169 ? 0.906 -23.938 4.707 1 97.19 169 GLY A C 1
ATOM 1416 O O . GLY A 1 169 ? 1.272 -22.984 4.016 1 97.19 169 GLY A O 1
ATOM 1417 N N . TYR A 1 170 ? 1.468 -24.203 5.809 1 97.69 170 TYR A N 1
ATOM 1418 C CA . TYR A 1 170 ? 2.492 -23.359 6.402 1 97.69 170 TYR A CA 1
ATOM 1419 C C . TYR A 1 170 ? 3.889 -23.844 6.035 1 97.69 170 TYR A C 1
ATOM 1421 O O . TYR A 1 170 ? 4.887 -23.281 6.492 1 97.69 170 TYR A O 1
ATOM 1429 N N . PHE A 1 171 ? 3.994 -24.828 5.207 1 96.62 171 PHE A N 1
ATOM 1430 C CA . PHE A 1 171 ? 5.316 -25.328 4.855 1 96.62 171 PHE A CA 1
ATOM 1431 C C . PHE A 1 171 ? 5.805 -24.703 3.551 1 96.62 171 PHE A C 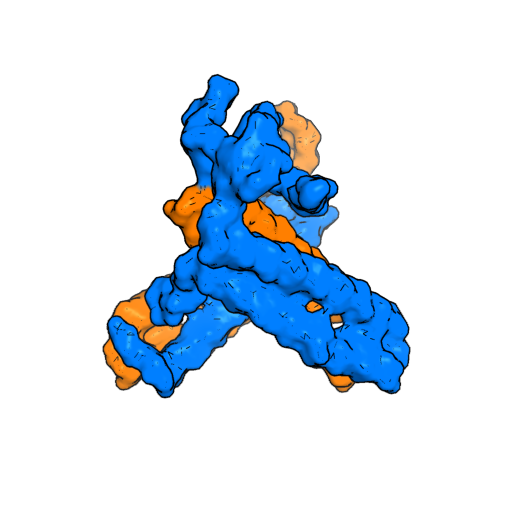1
ATOM 1433 O O . PHE A 1 171 ? 5.027 -24.531 2.613 1 96.62 171 PHE A O 1
ATOM 1440 N N . ARG A 1 172 ? 7.004 -24.453 3.465 1 95.56 172 ARG A N 1
ATOM 1441 C CA . ARG A 1 172 ? 7.711 -23.984 2.279 1 95.56 172 ARG A CA 1
ATOM 1442 C C . ARG A 1 172 ? 8.82 -24.953 1.886 1 95.56 172 ARG A C 1
ATOM 1444 O O . ARG A 1 172 ? 9.461 -25.562 2.75 1 95.56 172 ARG A O 1
ATOM 1451 N N . GLN A 1 173 ? 8.969 -25.141 0.655 1 91.81 173 GLN A N 1
ATOM 1452 C CA . GLN A 1 173 ? 10.094 -25.906 0.149 1 91.81 173 GLN A CA 1
ATOM 1453 C C . GLN A 1 173 ? 11.375 -25.078 0.146 1 91.81 173 GLN A C 1
ATOM 1455 O O . GLN A 1 173 ? 11.375 -23.922 -0.312 1 91.81 173 GLN A O 1
ATOM 1460 N N . GLU A 1 174 ? 12.359 -25.578 0.707 1 84.69 174 GLU A N 1
ATOM 1461 C CA . GLU A 1 174 ? 13.633 -24.859 0.698 1 84.69 174 GLU A CA 1
ATOM 1462 C C . GLU A 1 174 ? 14.383 -25.078 -0.609 1 84.69 174 GLU A C 1
ATOM 1464 O O . GLU A 1 174 ? 15.617 -25.125 -0.624 1 84.69 174 GLU A O 1
ATOM 1469 N N . SER A 1 175 ? 13.594 -25.375 -1.678 1 64.44 175 SER A N 1
ATOM 1470 C CA . SER A 1 175 ? 14.133 -25.688 -2.998 1 64.44 175 SER A CA 1
ATOM 1471 C C . SER A 1 175 ? 14.891 -24.5 -3.582 1 64.44 175 SER A C 1
ATOM 1473 O O . SER A 1 175 ? 15.852 -24.672 -4.324 1 64.44 175 SER A O 1
ATOM 1475 N N . GLU A 1 176 ? 14.227 -23.219 -3.422 1 58.88 176 GLU A N 1
ATOM 1476 C CA . GLU A 1 176 ? 14.977 -22.094 -3.979 1 58.88 176 GLU A CA 1
ATOM 1477 C C . GLU A 1 176 ? 16.469 -22.219 -3.674 1 58.88 176 GLU A C 1
ATOM 1479 O O . GLU A 1 176 ? 17.297 -21.688 -4.406 1 58.88 176 GLU A O 1
ATOM 1484 N N . LEU A 1 177 ? 16.641 -23.109 -2.799 1 50.28 177 LEU A N 1
ATOM 1485 C CA . LEU A 1 177 ? 18.016 -23.312 -2.346 1 50.28 177 LEU A CA 1
ATOM 1486 C C . LEU A 1 177 ? 18.578 -24.609 -2.93 1 50.28 177 LEU A C 1
ATOM 1488 O O . LEU A 1 177 ? 19.781 -24.719 -3.152 1 50.28 177 LEU A O 1
ATOM 1492 N N . LYS A 1 178 ? 17.797 -25.797 -3.145 1 56.41 178 LYS A N 1
ATOM 1493 C CA . LYS A 1 178 ? 18.406 -27.094 -3.486 1 56.41 178 LYS A CA 1
ATOM 1494 C C . LYS A 1 178 ? 17.703 -27.719 -4.68 1 56.41 178 LYS A C 1
ATOM 1496 O O . LYS A 1 178 ? 16.469 -27.844 -4.695 1 56.41 178 LYS A O 1
ATOM 1501 N N . LYS A 1 179 ? 18.375 -27.797 -6.043 1 60.38 179 LYS A N 1
ATOM 1502 C CA . LYS A 1 179 ? 17.844 -28.5 -7.207 1 60.38 179 LYS A CA 1
ATOM 1503 C C . LYS A 1 179 ? 17.781 -30.016 -6.965 1 60.38 179 LYS A C 1
ATOM 1505 O O . LYS A 1 179 ? 18.562 -30.547 -6.184 1 60.38 179 LYS A O 1
ATOM 1510 N N . CYS A 1 180 ? 16.688 -30.703 -7.449 1 65.81 180 CYS A N 1
ATOM 1511 C CA . CYS A 1 180 ? 16.625 -32.156 -7.387 1 65.81 180 CYS A CA 1
ATOM 1512 C C . CYS A 1 180 ? 17.828 -32.781 -8.07 1 65.81 180 CYS A C 1
ATOM 1514 O O . CYS A 1 180 ? 18.203 -32.375 -9.172 1 65.81 180 CYS A O 1
ATOM 1516 N N . GLU A 1 181 ? 18.906 -33.25 -7.32 1 53.97 181 GLU A N 1
ATOM 1517 C CA . GLU A 1 181 ? 19.969 -34.031 -7.973 1 53.97 181 GLU A CA 1
ATOM 1518 C C . GLU A 1 181 ? 19.422 -35.25 -8.688 1 53.97 181 GLU A C 1
ATOM 1520 O O . GLU A 1 181 ? 18.562 -35.969 -8.141 1 53.97 181 GLU A O 1
ATOM 1525 N N . GLY A 1 182 ? 19.25 -35.156 -10.023 1 44.94 182 GLY A N 1
ATOM 1526 C CA . GLY A 1 182 ? 19.016 -36.406 -10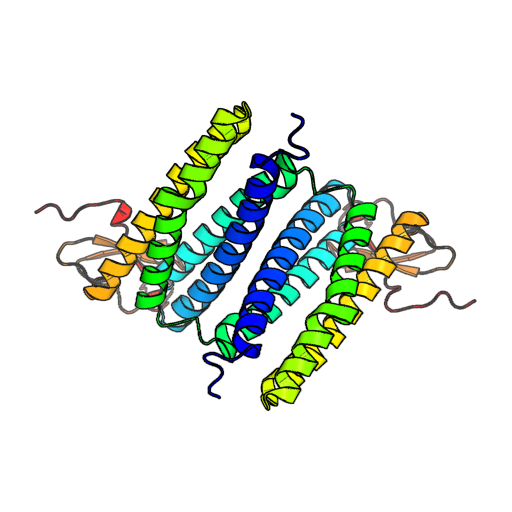.773 1 44.94 182 GLY A CA 1
ATOM 1527 C C . GLY A 1 182 ? 19.938 -37.531 -10.375 1 44.94 182 GLY A C 1
ATOM 1528 O O . GLY A 1 182 ? 21.031 -37.281 -9.852 1 44.94 182 GLY A O 1
ATOM 1529 N N . MET B 1 1 ? 19.578 17.875 -9.062 1 69.38 1 MET B N 1
ATOM 1530 C CA . MET B 1 1 ? 19.203 17.594 -10.445 1 69.38 1 MET B CA 1
ATOM 1531 C C . MET B 1 1 ? 17.859 18.203 -10.781 1 69.38 1 MET B C 1
ATOM 1533 O O . MET B 1 1 ? 16.938 18.188 -9.961 1 69.38 1 MET B O 1
ATOM 1537 N N . LYS B 1 2 ? 17.844 19.062 -11.844 1 85.88 2 LYS B N 1
ATOM 1538 C CA . LYS B 1 2 ? 16.578 19.719 -12.164 1 85.88 2 LYS B CA 1
ATOM 1539 C C . LYS B 1 2 ? 15.781 18.922 -13.195 1 85.88 2 LYS B C 1
ATOM 1541 O O . LYS B 1 2 ? 16.047 19.016 -14.398 1 85.88 2 LYS B O 1
ATOM 1546 N N . ILE B 1 3 ? 14.828 18.172 -12.773 1 94.19 3 ILE B N 1
ATOM 1547 C CA . ILE B 1 3 ? 14.117 17.281 -13.688 1 94.19 3 ILE B CA 1
ATOM 1548 C C . ILE B 1 3 ? 12.789 17.906 -14.086 1 94.19 3 ILE B C 1
ATOM 1550 O O . ILE B 1 3 ? 12.07 17.359 -14.93 1 94.19 3 ILE B O 1
ATOM 1554 N N . SER B 1 4 ? 12.578 19.125 -13.617 1 92.94 4 SER B N 1
ATOM 1555 C CA . SER B 1 4 ? 11.289 19.766 -13.859 1 92.94 4 SER B CA 1
ATOM 1556 C C . SER B 1 4 ? 11.055 19.969 -15.352 1 92.94 4 SER B C 1
ATOM 1558 O O . SER B 1 4 ? 11.945 20.438 -16.062 1 92.94 4 SER B O 1
ATOM 1560 N N . GLY B 1 5 ? 9.898 19.562 -15.766 1 95 5 GLY B N 1
ATOM 1561 C CA . GLY B 1 5 ? 9.508 19.781 -17.156 1 95 5 GLY B CA 1
ATOM 1562 C C . GLY B 1 5 ? 10 18.688 -18.078 1 95 5 GLY B C 1
ATOM 1563 O O . GLY B 1 5 ? 9.594 18.625 -19.25 1 95 5 GLY B O 1
ATOM 1564 N N . SER B 1 6 ? 10.828 17.828 -17.719 1 96.38 6 SER B N 1
ATOM 1565 C CA . SER B 1 6 ? 11.398 16.766 -18.547 1 96.38 6 SER B CA 1
ATOM 1566 C C . SER B 1 6 ? 10.43 15.602 -18.688 1 96.38 6 SER B C 1
ATOM 1568 O O . SER B 1 6 ? 9.43 15.523 -17.969 1 96.38 6 SER B O 1
ATOM 1570 N N . GLN B 1 7 ? 10.664 14.805 -19.781 1 97.56 7 GLN B N 1
ATOM 1571 C CA . GLN B 1 7 ? 9.93 13.547 -19.906 1 97.56 7 GLN B CA 1
ATOM 1572 C C . GLN B 1 7 ? 10.25 12.602 -18.75 1 97.56 7 GLN B C 1
ATOM 1574 O O . GLN B 1 7 ? 9.383 11.844 -18.312 1 97.56 7 GLN B O 1
ATOM 1579 N N . THR B 1 8 ? 11.43 12.68 -18.219 1 98.25 8 THR B N 1
ATOM 1580 C CA . THR B 1 8 ? 11.836 11.844 -17.094 1 98.25 8 THR B CA 1
ATOM 1581 C C . THR B 1 8 ? 10.992 12.148 -15.852 1 98.25 8 THR B C 1
ATOM 1583 O O . THR B 1 8 ? 10.648 11.25 -15.094 1 98.25 8 THR B O 1
ATOM 1586 N N . GLU B 1 9 ? 10.688 13.344 -15.641 1 97.94 9 GLU B N 1
ATOM 1587 C CA . GLU B 1 9 ? 9.797 13.703 -14.539 1 97.94 9 GLU B CA 1
ATOM 1588 C C . GLU B 1 9 ? 8.453 12.992 -14.664 1 97.94 9 GLU B C 1
ATOM 1590 O O . GLU B 1 9 ? 7.961 12.406 -13.695 1 97.94 9 GLU B O 1
ATOM 1595 N N . LYS B 1 10 ? 7.887 13.031 -15.82 1 98.12 10 LYS B N 1
ATOM 1596 C CA . LYS B 1 10 ? 6.613 12.367 -16.062 1 98.12 10 LYS B CA 1
ATOM 1597 C C . LYS B 1 10 ? 6.73 10.859 -15.844 1 98.12 10 LYS B C 1
ATOM 1599 O O . LYS B 1 10 ? 5.82 10.234 -15.297 1 98.12 10 LYS B O 1
ATOM 1604 N N . ASN B 1 11 ? 7.871 10.328 -16.312 1 98.31 11 ASN B N 1
ATOM 1605 C CA . ASN B 1 11 ? 8.102 8.898 -16.156 1 98.31 11 ASN B CA 1
ATOM 1606 C C . ASN B 1 11 ? 8.195 8.508 -14.68 1 98.31 11 ASN B C 1
ATOM 1608 O O . ASN B 1 11 ? 7.785 7.414 -14.297 1 98.31 11 ASN B O 1
ATOM 1612 N N . LEU B 1 12 ? 8.734 9.367 -13.867 1 98.31 12 LEU B N 1
ATOM 1613 C CA . LEU B 1 12 ? 8.836 9.102 -12.43 1 98.31 12 LEU B CA 1
ATOM 1614 C C . LEU B 1 12 ? 7.453 9.109 -11.781 1 98.31 12 LEU B C 1
ATOM 1616 O O . LEU B 1 12 ? 7.18 8.297 -10.891 1 98.31 12 LEU B O 1
ATOM 1620 N N . TYR B 1 13 ? 6.59 9.969 -12.172 1 98.25 13 TYR B N 1
ATOM 1621 C CA . TYR B 1 13 ? 5.219 9.945 -11.672 1 98.25 13 TYR B CA 1
ATOM 1622 C C . TYR B 1 13 ? 4.512 8.656 -12.078 1 98.25 13 TYR B C 1
ATOM 1624 O O . TYR B 1 13 ? 3.768 8.07 -11.281 1 98.25 13 TYR B O 1
ATOM 1632 N N . LYS B 1 14 ? 4.742 8.258 -13.305 1 98.06 14 LYS B N 1
ATOM 1633 C CA . LYS B 1 14 ? 4.18 6.992 -13.758 1 98.06 14 LYS B CA 1
ATOM 1634 C C . LYS B 1 14 ? 4.73 5.82 -12.953 1 98.06 14 LYS B C 1
ATOM 1636 O O . LYS B 1 14 ? 4.016 4.855 -12.68 1 98.06 14 LYS B O 1
ATOM 1641 N N . THR B 1 15 ? 6.016 5.922 -12.664 1 97.94 15 THR B N 1
ATOM 1642 C CA . THR B 1 15 ? 6.648 4.895 -11.844 1 97.94 15 THR B CA 1
ATOM 1643 C C . THR B 1 15 ? 5.984 4.812 -10.469 1 97.94 15 THR B C 1
ATOM 1645 O O . THR B 1 15 ? 5.641 3.723 -10.008 1 97.94 15 THR B O 1
ATOM 1648 N N . PHE B 1 16 ? 5.793 5.949 -9.836 1 98.56 16 PHE B N 1
ATOM 1649 C CA . PHE B 1 16 ? 5.125 5.977 -8.539 1 98.56 16 PHE B CA 1
ATOM 1650 C C . PHE B 1 16 ? 3.732 5.359 -8.633 1 98.56 16 PHE B C 1
ATOM 1652 O O . PHE B 1 16 ? 3.352 4.543 -7.793 1 98.56 16 PHE B O 1
ATOM 1659 N N . ALA B 1 17 ? 2.986 5.73 -9.617 1 98.12 17 ALA B N 1
ATOM 1660 C CA . ALA B 1 17 ? 1.63 5.227 -9.812 1 98.12 17 ALA B CA 1
ATOM 1661 C C . ALA B 1 17 ? 1.633 3.717 -10.031 1 98.12 17 ALA B C 1
ATOM 1663 O O . ALA B 1 17 ? 0.852 2.99 -9.414 1 98.12 17 ALA B O 1
ATOM 1664 N N . GLY B 1 18 ? 2.486 3.254 -10.938 1 97.62 18 GLY B N 1
ATOM 1665 C CA . GLY B 1 18 ? 2.568 1.834 -11.242 1 97.62 18 GLY B CA 1
ATOM 1666 C C . GLY B 1 18 ? 2.975 0.99 -10.055 1 97.62 18 GLY B C 1
ATOM 1667 O O . GLY B 1 18 ? 2.361 -0.044 -9.773 1 97.62 18 GLY B O 1
ATOM 1668 N N . GLU B 1 19 ? 4.027 1.448 -9.352 1 98.12 19 GLU B N 1
ATOM 1669 C CA . GLU B 1 19 ? 4.496 0.719 -8.18 1 98.12 19 GLU B CA 1
ATOM 1670 C C . GLU B 1 19 ? 3.432 0.687 -7.086 1 98.12 19 GLU B C 1
ATOM 1672 O O . GLU B 1 19 ? 3.316 -0.299 -6.355 1 98.12 19 GLU B O 1
ATOM 1677 N N . SER B 1 20 ? 2.68 1.768 -6.891 1 98.38 20 SER B N 1
ATOM 1678 C CA . SER B 1 20 ? 1.606 1.817 -5.902 1 98.38 20 SER B CA 1
ATOM 1679 C C . SER B 1 20 ? 0.512 0.804 -6.223 1 98.38 20 SER B C 1
ATOM 1681 O O . SER B 1 20 ? 0.023 0.107 -5.332 1 98.38 20 SER B O 1
ATOM 1683 N N . ARG B 1 21 ? 0.121 0.733 -7.488 1 98.25 21 ARG B N 1
ATOM 1684 C CA . ARG B 1 21 ? -0.885 -0.243 -7.898 1 98.25 21 ARG B CA 1
ATOM 1685 C C . ARG B 1 21 ? -0.389 -1.667 -7.668 1 98.25 21 ARG B C 1
ATOM 1687 O O . ARG B 1 21 ? -1.138 -2.521 -7.191 1 98.25 21 ARG B O 1
ATOM 1694 N N . ALA B 1 22 ? 0.907 -1.904 -8.055 1 98.44 22 ALA B N 1
ATOM 1695 C CA . ALA B 1 22 ? 1.481 -3.232 -7.867 1 98.44 22 ALA B CA 1
ATOM 1696 C C . ALA B 1 22 ? 1.456 -3.637 -6.398 1 98.44 22 ALA B C 1
ATOM 1698 O O . ALA B 1 22 ? 1.106 -4.773 -6.062 1 98.44 22 ALA B O 1
ATOM 1699 N N . ARG B 1 23 ? 1.815 -2.752 -5.531 1 98.25 23 ARG B N 1
ATOM 1700 C CA . ARG B 1 23 ? 1.779 -3.029 -4.098 1 98.25 23 ARG B CA 1
ATOM 1701 C C . ARG B 1 23 ? 0.391 -3.49 -3.666 1 98.25 23 ARG B C 1
ATOM 1703 O O . ARG B 1 23 ? 0.255 -4.496 -2.965 1 98.25 23 ARG B O 1
ATOM 1710 N N . GLY B 1 24 ? -0.616 -2.701 -4.059 1 98.25 24 GLY B N 1
ATOM 1711 C CA . GLY B 1 24 ? -1.987 -3.045 -3.719 1 98.25 24 GLY B CA 1
ATOM 1712 C C . GLY B 1 24 ? -2.408 -4.406 -4.242 1 98.25 24 GLY B C 1
ATOM 1713 O O . GLY B 1 24 ? -3.008 -5.199 -3.516 1 98.25 24 GLY B O 1
ATOM 1714 N N . LYS B 1 25 ? -2.123 -4.684 -5.52 1 98.56 25 LYS B N 1
ATOM 1715 C CA . LYS B 1 25 ? -2.457 -5.969 -6.121 1 98.56 25 LYS B CA 1
ATOM 1716 C C . LYS B 1 25 ? -1.833 -7.121 -5.34 1 98.56 25 LYS B C 1
ATOM 1718 O O . LYS B 1 25 ? -2.506 -8.109 -5.031 1 98.56 25 LYS B O 1
ATOM 1723 N N . TYR B 1 26 ? -0.572 -6.957 -5.039 1 98.75 26 TYR B N 1
ATOM 1724 C CA . TYR B 1 26 ? 0.147 -8.055 -4.406 1 98.75 26 TYR B CA 1
ATOM 1725 C C . TYR B 1 26 ? -0.364 -8.305 -2.992 1 98.75 26 TYR B C 1
ATOM 1727 O O . TYR B 1 26 ? -0.416 -9.445 -2.535 1 98.75 26 TYR B O 1
ATOM 1735 N N . ASN B 1 27 ? -0.732 -7.266 -2.285 1 98.81 27 ASN B N 1
ATOM 1736 C CA . ASN B 1 27 ? -1.337 -7.488 -0.976 1 98.81 27 ASN B CA 1
ATOM 1737 C C . ASN B 1 27 ? -2.682 -8.203 -1.092 1 98.81 27 ASN B C 1
ATOM 1739 O O . ASN B 1 27 ? -3.006 -9.055 -0.269 1 98.81 27 ASN B O 1
ATOM 1743 N N . LEU B 1 28 ? -3.461 -7.84 -2.072 1 98.75 28 LEU B N 1
ATOM 1744 C CA . LEU B 1 28 ? -4.742 -8.508 -2.275 1 98.75 28 LEU B CA 1
ATOM 1745 C C . LEU B 1 28 ? -4.535 -9.961 -2.68 1 98.75 28 LEU B C 1
ATOM 1747 O O . LEU B 1 28 ? -5.273 -10.844 -2.24 1 98.75 28 LEU B O 1
ATOM 1751 N N . PHE B 1 29 ? -3.533 -10.203 -3.555 1 98.81 29 PHE B N 1
ATOM 1752 C CA . PHE B 1 29 ? -3.201 -11.57 -3.945 1 98.81 29 PHE B CA 1
ATOM 1753 C C . PHE B 1 29 ? -2.725 -12.375 -2.744 1 98.81 29 PHE B C 1
ATOM 1755 O O . PHE B 1 29 ? -3.006 -13.57 -2.641 1 98.81 29 PHE B O 1
ATOM 1762 N N . SER B 1 30 ? -1.993 -11.742 -1.894 1 98.69 30 SER B N 1
ATOM 1763 C CA . SER B 1 30 ? -1.554 -12.375 -0.655 1 98.69 30 SER B CA 1
ATOM 1764 C C . SER B 1 30 ? -2.742 -12.836 0.182 1 98.69 30 SER B C 1
ATOM 1766 O O . SER B 1 30 ? -2.746 -13.953 0.7 1 98.69 30 SER B O 1
ATOM 1768 N N . GLU B 1 31 ? -3.734 -11.977 0.358 1 98.19 31 GLU B N 1
ATOM 1769 C CA . GLU B 1 31 ? -4.941 -12.336 1.098 1 98.19 31 GLU B CA 1
ATOM 1770 C C . GLU B 1 31 ? -5.602 -13.586 0.507 1 98.19 31 GLU B C 1
ATOM 1772 O O . GLU B 1 31 ? -6.008 -14.484 1.243 1 98.19 31 GLU B O 1
ATOM 1777 N N . LYS B 1 32 ? -5.695 -13.594 -0.797 1 98.25 32 LYS B N 1
ATOM 1778 C CA . LYS B 1 32 ? -6.301 -14.742 -1.475 1 98.25 32 LYS B CA 1
ATOM 1779 C C . LYS B 1 32 ? -5.48 -16 -1.254 1 98.25 32 LYS B C 1
ATOM 1781 O O . LYS B 1 32 ? -6.043 -17.078 -1.026 1 98.25 32 LYS B O 1
ATOM 1786 N N . ALA B 1 33 ? -4.168 -15.891 -1.371 1 98.5 33 ALA B N 1
ATOM 1787 C CA . ALA B 1 33 ? -3.291 -17.031 -1.146 1 98.5 33 ALA B CA 1
ATOM 1788 C C . ALA B 1 33 ? -3.469 -17.594 0.263 1 98.5 33 ALA B C 1
ATOM 1790 O O . ALA B 1 33 ? -3.514 -18.812 0.453 1 98.5 33 ALA B O 1
ATOM 1791 N N . ARG B 1 34 ? -3.557 -16.719 1.253 1 97.88 34 ARG B N 1
ATOM 1792 C CA . ARG B 1 34 ? -3.799 -17.156 2.623 1 97.88 34 ARG B CA 1
ATOM 1793 C C . ARG B 1 34 ? -5.129 -17.906 2.734 1 97.88 34 ARG B C 1
ATOM 1795 O O . ARG B 1 34 ? -5.207 -18.953 3.375 1 97.88 34 ARG B O 1
ATOM 1802 N N . GLU B 1 35 ? -6.113 -17.344 2.1 1 97.38 35 GLU B N 1
ATOM 1803 C CA . GLU B 1 35 ? -7.438 -17.953 2.105 1 97.38 35 GLU B CA 1
ATOM 1804 C C . GLU B 1 35 ? -7.395 -19.359 1.529 1 97.38 35 GLU B C 1
ATOM 1806 O O . GLU B 1 35 ? -8.133 -20.25 1.974 1 97.38 35 GLU B O 1
ATOM 1811 N N . GLU B 1 36 ? -6.543 -19.609 0.574 1 97.69 36 GLU B N 1
ATOM 1812 C CA . GLU B 1 36 ? -6.48 -20.891 -0.139 1 97.69 36 GLU B CA 1
ATOM 1813 C C . GLU B 1 36 ? -5.461 -21.828 0.495 1 97.69 36 GLU B C 1
ATOM 1815 O O . GLU B 1 36 ? -5.234 -22.922 0 1 97.69 36 GLU B O 1
ATOM 1820 N N . GLY B 1 37 ? -4.734 -21.391 1.55 1 96.06 37 GLY B N 1
ATOM 1821 C CA . GLY B 1 37 ? -3.855 -22.266 2.312 1 96.06 37 GLY B CA 1
ATOM 1822 C C . GLY B 1 37 ? -2.426 -22.266 1.805 1 96.06 37 GLY B C 1
ATOM 1823 O O . GLY B 1 37 ? -1.679 -23.219 2.033 1 96.06 37 GLY B O 1
ATOM 1824 N N . TYR B 1 38 ? -2.037 -21.234 1.091 1 97.38 38 TYR B N 1
ATOM 1825 C CA . TYR B 1 38 ? -0.677 -21.125 0.581 1 97.38 38 TYR B CA 1
ATOM 1826 C C . TYR B 1 38 ? 0.082 -20.016 1.309 1 97.38 38 TYR B C 1
ATOM 1828 O O . TYR B 1 38 ? 0.356 -18.953 0.733 1 97.38 38 TYR B O 1
ATOM 1836 N N . MET B 1 39 ? 0.561 -20.312 2.494 1 97.88 39 MET B N 1
ATOM 1837 C CA . MET B 1 39 ? 1.166 -19.297 3.352 1 97.88 39 MET B CA 1
ATOM 1838 C C . MET B 1 39 ? 2.498 -18.828 2.779 1 97.88 39 MET B C 1
ATOM 1840 O O . MET B 1 39 ? 2.834 -17.641 2.875 1 97.88 39 MET B O 1
ATOM 1844 N N . TRP B 1 40 ? 3.223 -19.781 2.178 1 96.25 40 TRP B N 1
ATOM 1845 C CA . TRP B 1 40 ? 4.488 -19.391 1.555 1 96.25 40 TRP B CA 1
ATOM 1846 C C . TRP B 1 40 ? 4.262 -18.406 0.415 1 96.25 40 TRP B C 1
ATOM 1848 O O . TRP B 1 40 ? 4.934 -17.375 0.334 1 96.25 40 TRP B O 1
ATOM 1858 N N . VAL B 1 41 ? 3.322 -18.703 -0.428 1 97.75 41 VAL B N 1
ATOM 1859 C CA . VAL B 1 41 ? 2.998 -17.828 -1.554 1 97.75 41 VAL B CA 1
ATOM 1860 C C . VAL B 1 41 ? 2.537 -16.469 -1.038 1 97.75 41 VAL B C 1
ATOM 1862 O O . VAL B 1 41 ? 2.936 -15.43 -1.57 1 97.75 41 VAL B O 1
ATOM 1865 N N . ALA B 1 42 ? 1.698 -16.469 -0.018 1 98.44 42 ALA B N 1
ATOM 1866 C CA . ALA B 1 42 ? 1.226 -15.227 0.587 1 98.44 42 ALA B CA 1
ATOM 1867 C C . ALA B 1 42 ? 2.395 -14.375 1.068 1 98.44 42 ALA B C 1
ATOM 1869 O O . ALA B 1 42 ? 2.426 -13.164 0.831 1 98.44 42 ALA B O 1
ATOM 1870 N N . GLN B 1 43 ? 3.352 -14.992 1.702 1 97.5 43 GLN B N 1
ATOM 1871 C CA . GLN B 1 43 ? 4.516 -14.281 2.215 1 97.5 43 GLN B CA 1
ATOM 1872 C C . GLN B 1 43 ? 5.332 -13.672 1.079 1 97.5 43 GLN B C 1
ATOM 1874 O O . GLN B 1 43 ? 5.852 -12.562 1.205 1 97.5 43 GLN B O 1
ATOM 1879 N N . VAL B 1 44 ? 5.453 -14.414 0.022 1 97.56 44 VAL B N 1
ATOM 1880 C CA . VAL B 1 44 ? 6.203 -13.922 -1.127 1 97.56 44 VAL B CA 1
ATOM 1881 C C . VAL B 1 44 ? 5.504 -12.695 -1.71 1 97.56 44 VAL B C 1
ATOM 1883 O O . VAL B 1 44 ? 6.156 -11.695 -2.031 1 97.56 44 VAL B O 1
ATOM 1886 N N . PHE B 1 45 ? 4.145 -12.727 -1.851 1 98.75 45 PHE B N 1
ATOM 1887 C CA . PHE B 1 45 ? 3.393 -11.562 -2.309 1 98.75 45 PHE B CA 1
ATOM 1888 C C . PHE B 1 45 ? 3.594 -10.383 -1.37 1 98.75 45 PHE B C 1
ATOM 1890 O O . PHE B 1 45 ? 3.822 -9.258 -1.82 1 98.75 45 PHE B O 1
ATOM 1897 N N . ASP B 1 46 ? 3.525 -10.641 -0.108 1 98.44 46 ASP B N 1
ATOM 1898 C CA . ASP B 1 46 ? 3.689 -9.562 0.862 1 98.44 46 ASP B CA 1
ATOM 1899 C C . ASP B 1 46 ? 5.09 -8.961 0.787 1 98.44 46 ASP B C 1
ATOM 1901 O O . ASP B 1 46 ? 5.254 -7.738 0.824 1 98.44 46 ASP B O 1
ATOM 1905 N N . GLU B 1 47 ? 6.117 -9.82 0.72 1 97.5 47 GLU B N 1
ATOM 1906 C CA . GLU B 1 47 ? 7.488 -9.352 0.585 1 97.5 47 GLU B CA 1
ATOM 1907 C C . GLU B 1 47 ? 7.66 -8.5 -0.668 1 97.5 47 GLU B C 1
ATOM 1909 O O . GLU B 1 47 ? 8.281 -7.434 -0.622 1 97.5 47 GLU B O 1
ATOM 1914 N N . THR B 1 48 ? 7.117 -8.992 -1.735 1 98.38 48 THR B N 1
ATOM 1915 C CA . THR B 1 48 ? 7.223 -8.25 -2.988 1 98.38 48 THR B CA 1
ATOM 1916 C C . THR B 1 48 ? 6.48 -6.918 -2.895 1 98.38 48 THR B C 1
ATOM 1918 O O . THR B 1 48 ? 6.949 -5.906 -3.414 1 98.38 48 THR B O 1
ATOM 1921 N N . ALA B 1 49 ? 5.293 -6.891 -2.273 1 98.56 49 ALA B N 1
ATOM 1922 C CA . ALA B 1 49 ? 4.551 -5.648 -2.061 1 98.56 49 ALA B CA 1
ATOM 1923 C C . ALA B 1 49 ? 5.402 -4.617 -1.328 1 98.56 49 ALA B C 1
ATOM 1925 O O . ALA B 1 49 ? 5.391 -3.434 -1.676 1 98.56 49 ALA B O 1
ATOM 1926 N N . GLU B 1 50 ? 6.164 -5.031 -0.322 1 98.06 50 GLU B N 1
ATOM 1927 C CA . GLU B 1 50 ? 7.043 -4.121 0.404 1 98.06 50 GLU B CA 1
ATOM 1928 C C . GLU B 1 50 ? 8.164 -3.607 -0.492 1 98.06 50 GLU B C 1
ATOM 1930 O O . GLU B 1 50 ? 8.594 -2.459 -0.363 1 98.06 50 GLU B O 1
ATOM 1935 N N . ASN B 1 51 ? 8.68 -4.535 -1.344 1 97.88 51 ASN B N 1
ATOM 1936 C CA . ASN B 1 51 ? 9.672 -4.094 -2.314 1 97.88 51 ASN B CA 1
ATOM 1937 C C . ASN B 1 51 ? 9.117 -3.014 -3.238 1 97.88 51 ASN B C 1
ATOM 1939 O O . ASN B 1 51 ? 9.797 -2.025 -3.523 1 97.88 51 ASN B O 1
ATOM 1943 N N . GLU B 1 52 ? 7.812 -3.197 -3.699 1 98.44 52 GLU B N 1
ATOM 1944 C CA . GLU B 1 52 ? 7.188 -2.199 -4.562 1 98.44 52 GLU B CA 1
ATOM 1945 C C . GLU B 1 52 ? 7.051 -0.859 -3.844 1 98.44 52 GLU B C 1
ATOM 1947 O O . GLU B 1 52 ? 7.191 0.199 -4.461 1 98.44 52 GLU B O 1
ATOM 1952 N N . PHE B 1 53 ? 6.754 -0.857 -2.582 1 98.5 53 PHE B N 1
ATOM 1953 C CA . PHE B 1 53 ? 6.664 0.37 -1.8 1 98.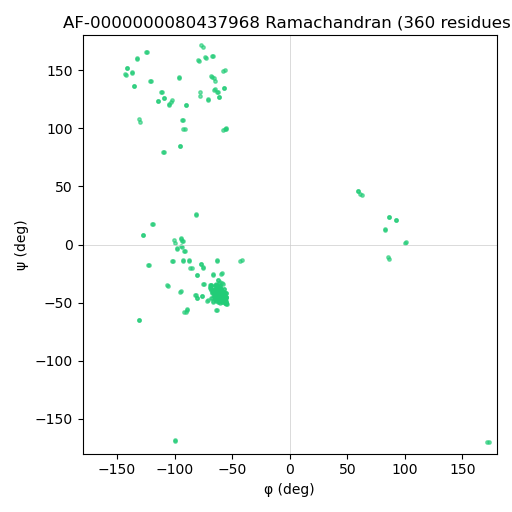5 53 PHE B CA 1
ATOM 1954 C C . PHE B 1 53 ? 8.016 1.069 -1.737 1 98.5 53 PHE B C 1
ATOM 1956 O O . PHE B 1 53 ? 8.102 2.291 -1.885 1 98.5 53 PHE B O 1
ATOM 1963 N N . ALA B 1 54 ? 9.062 0.288 -1.495 1 97.94 54 ALA B N 1
ATOM 1964 C CA . ALA B 1 54 ? 10.406 0.849 -1.463 1 97.94 54 ALA B CA 1
ATOM 1965 C C . ALA B 1 54 ? 10.758 1.51 -2.793 1 97.94 54 ALA B C 1
ATOM 1967 O O . ALA B 1 54 ? 11.383 2.574 -2.818 1 97.94 54 ALA B O 1
ATOM 1968 N N . HIS B 1 55 ? 10.383 0.816 -3.934 1 97.88 55 HIS B N 1
ATOM 1969 C CA . HIS B 1 55 ? 10.609 1.395 -5.254 1 97.88 55 HIS B CA 1
ATOM 1970 C C . HIS B 1 55 ? 9.844 2.703 -5.422 1 97.88 55 HIS B C 1
ATOM 1972 O O . HIS B 1 55 ? 10.391 3.689 -5.918 1 97.88 55 HIS B O 1
ATOM 1978 N N . SER B 1 56 ? 8.625 2.695 -5.008 1 97.38 56 SER B N 1
ATOM 1979 C CA . SER B 1 56 ? 7.793 3.887 -5.133 1 97.38 56 SER B CA 1
ATOM 1980 C C . SER B 1 56 ? 8.344 5.031 -4.285 1 97.38 56 SER B C 1
ATOM 1982 O O . SER B 1 56 ? 8.227 6.199 -4.668 1 97.38 56 SER B O 1
ATOM 1984 N N . ARG B 1 57 ? 8.891 4.746 -3.168 1 97 57 ARG B N 1
ATOM 1985 C CA . ARG B 1 57 ? 9.508 5.73 -2.285 1 97 57 ARG B CA 1
ATOM 1986 C C . ARG B 1 57 ? 10.648 6.461 -2.988 1 97 57 ARG B C 1
ATOM 1988 O O . ARG B 1 57 ? 10.766 7.684 -2.887 1 97 57 ARG B O 1
ATOM 1995 N N . GLU B 1 58 ? 11.547 5.703 -3.676 1 97 58 GLU B N 1
ATOM 1996 C CA . GLU B 1 58 ? 12.648 6.32 -4.398 1 97 58 GLU B CA 1
ATOM 1997 C C . GLU B 1 58 ? 12.148 7.32 -5.438 1 97 58 GLU B C 1
ATOM 1999 O O . GLU B 1 58 ? 12.656 8.438 -5.527 1 97 58 GLU B O 1
ATOM 2004 N N . ALA B 1 59 ? 11.102 6.895 -6.164 1 97.31 59 ALA B N 1
ATOM 2005 C CA . ALA B 1 59 ? 10.562 7.766 -7.207 1 97.31 59 ALA B CA 1
ATOM 2006 C C . ALA B 1 59 ? 9.93 9.016 -6.602 1 97.31 59 ALA B C 1
ATOM 2008 O O . ALA B 1 59 ? 10.266 10.141 -6.984 1 97.31 59 ALA B O 1
ATOM 2009 N N . TYR B 1 60 ? 9.109 8.883 -5.637 1 98.44 60 TYR B N 1
ATOM 2010 C CA . TYR B 1 60 ? 8.242 9.945 -5.145 1 98.44 60 TYR B CA 1
ATOM 2011 C C . TYR B 1 60 ? 9 10.867 -4.188 1 98.44 60 TYR B C 1
ATOM 2013 O O . TYR B 1 60 ? 8.836 12.086 -4.227 1 98.44 60 TYR B O 1
ATOM 2021 N N . LYS B 1 61 ? 9.75 10.305 -3.324 1 96.81 61 LYS B N 1
ATOM 2022 C CA . LYS B 1 61 ? 10.445 11.07 -2.299 1 96.81 61 LYS B CA 1
ATOM 2023 C C . LYS B 1 61 ? 11.82 11.523 -2.791 1 96.81 61 LYS B C 1
ATOM 2025 O O . LYS B 1 61 ? 12.086 12.727 -2.873 1 96.81 61 LYS B O 1
ATOM 2030 N N . ARG B 1 62 ? 12.695 10.633 -3.236 1 94.94 62 ARG B N 1
ATOM 2031 C CA . ARG B 1 62 ? 14.078 10.969 -3.555 1 94.94 62 ARG B CA 1
ATOM 2032 C C . ARG B 1 62 ? 14.156 11.805 -4.828 1 94.94 62 ARG B C 1
ATOM 2034 O O . ARG B 1 62 ? 14.773 12.875 -4.84 1 94.94 62 ARG B O 1
ATOM 2041 N N . PHE B 1 63 ? 13.469 11.367 -5.898 1 96.25 63 PHE B N 1
ATOM 2042 C CA . PHE B 1 63 ? 13.727 11.992 -7.191 1 96.25 63 PHE B CA 1
ATOM 2043 C C . PHE B 1 63 ? 12.727 13.109 -7.457 1 96.25 63 PHE B C 1
ATOM 2045 O O . PHE B 1 63 ? 13.086 14.156 -8.008 1 96.25 63 PHE B O 1
ATOM 2052 N N . LEU B 1 64 ? 11.461 12.891 -7.09 1 97.06 64 LEU B N 1
ATOM 2053 C CA . LEU B 1 64 ? 10.461 13.922 -7.34 1 97.06 64 LEU B CA 1
ATOM 2054 C C . LEU B 1 64 ? 10.422 14.93 -6.195 1 97.06 64 LEU B C 1
ATOM 2056 O O . LEU B 1 64 ? 9.859 16.016 -6.34 1 97.06 64 LEU B O 1
ATOM 2060 N N . ASP B 1 65 ? 10.938 14.516 -5.047 1 96.62 65 ASP B N 1
ATOM 2061 C CA . ASP B 1 65 ? 11.008 15.375 -3.867 1 96.62 65 ASP B CA 1
ATOM 2062 C C . ASP B 1 65 ? 9.617 15.844 -3.449 1 96.62 65 ASP B C 1
ATOM 2064 O O . ASP B 1 65 ? 9.414 17.031 -3.16 1 96.62 65 ASP B O 1
ATOM 2068 N N . ASN B 1 66 ? 8.68 14.898 -3.42 1 97.25 66 ASN B N 1
ATOM 2069 C CA . ASN B 1 66 ? 7.281 15.258 -3.182 1 97.25 66 ASN B CA 1
ATOM 2070 C C . ASN B 1 66 ? 6.891 15.055 -1.721 1 97.25 66 ASN B C 1
ATOM 2072 O O . ASN B 1 66 ? 5.75 15.32 -1.335 1 97.25 66 ASN B O 1
ATOM 2076 N N . VAL B 1 67 ? 7.73 14.555 -0.899 1 98.12 67 VAL B N 1
ATOM 2077 C CA . VAL B 1 67 ? 7.492 14.477 0.538 1 98.12 67 VAL B CA 1
ATOM 2078 C C . VAL B 1 67 ? 8.07 15.703 1.228 1 98.12 67 VAL B C 1
ATOM 2080 O O . VAL B 1 67 ? 9.297 15.836 1.355 1 98.12 67 VAL B O 1
ATOM 2083 N N . ARG B 1 68 ? 7.203 16.562 1.659 1 97.88 68 ARG B N 1
ATOM 2084 C CA . ARG B 1 68 ? 7.586 17.812 2.289 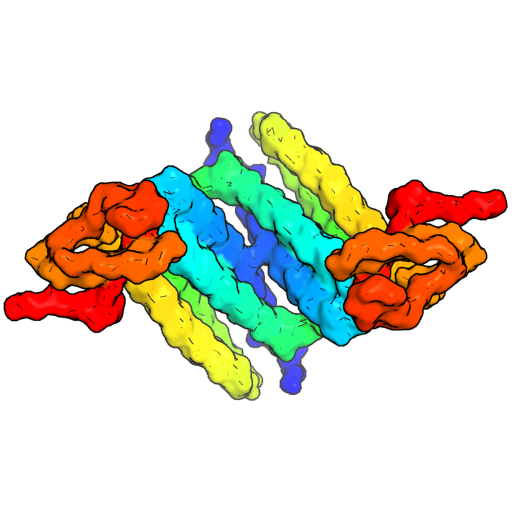1 97.88 68 ARG B CA 1
ATOM 2085 C C . ARG B 1 68 ? 7.5 17.719 3.809 1 97.88 68 ARG B C 1
ATOM 2087 O O . ARG B 1 68 ? 7.488 16.609 4.363 1 97.88 68 ARG B O 1
ATOM 2094 N N . ASP B 1 69 ? 7.605 18.906 4.457 1 97.75 69 ASP B N 1
ATOM 2095 C CA . ASP B 1 69 ? 7.449 18.844 5.906 1 97.75 69 ASP B CA 1
ATOM 2096 C C . ASP B 1 69 ? 6.02 18.469 6.293 1 97.75 69 ASP B C 1
ATOM 2098 O O . ASP B 1 69 ? 5.117 18.5 5.453 1 97.75 69 ASP B O 1
ATOM 2102 N N . THR B 1 70 ? 5.809 18.031 7.504 1 98.38 70 THR B N 1
ATOM 2103 C CA . THR B 1 70 ? 4.555 17.438 7.945 1 98.38 70 THR B CA 1
ATOM 2104 C C . THR B 1 70 ? 3.391 18.406 7.75 1 98.38 70 THR B C 1
ATOM 2106 O O . THR B 1 70 ? 2.295 18 7.359 1 98.38 70 THR B O 1
ATOM 2109 N N . GLU B 1 71 ? 3.576 19.641 8.055 1 97.56 71 GLU B N 1
ATOM 2110 C CA . GLU B 1 71 ? 2.512 20.625 7.859 1 97.56 71 GLU B CA 1
ATOM 2111 C C . GLU B 1 71 ? 2.076 20.688 6.398 1 97.56 71 GLU B C 1
ATOM 2113 O O . GLU B 1 71 ? 0.882 20.609 6.098 1 97.56 71 GLU B O 1
ATOM 2118 N N . GLU B 1 72 ? 3.014 20.797 5.512 1 97.81 72 GLU B N 1
ATOM 2119 C CA . GLU B 1 72 ? 2.723 20.828 4.078 1 97.81 72 GLU B CA 1
ATOM 2120 C C . GLU B 1 72 ? 2.1 19.516 3.605 1 97.81 72 GLU B C 1
ATOM 2122 O O . GLU B 1 72 ? 1.197 19.531 2.766 1 97.81 72 GLU B O 1
ATOM 2127 N N . ASN B 1 73 ? 2.639 18.391 4.098 1 98.69 73 ASN B N 1
ATOM 2128 C CA . ASN B 1 73 ? 2.09 17.094 3.729 1 98.69 73 ASN B CA 1
ATOM 2129 C C . ASN B 1 73 ? 0.629 16.969 4.148 1 98.69 73 ASN B C 1
ATOM 2131 O O . ASN B 1 73 ? -0.182 16.391 3.416 1 98.69 73 ASN B O 1
ATOM 2135 N N . LEU B 1 74 ? 0.281 17.469 5.332 1 98.62 74 LEU B N 1
ATOM 2136 C CA . LEU B 1 74 ? -1.101 17.453 5.801 1 98.62 74 LEU B CA 1
ATOM 2137 C C . LEU B 1 74 ? -1.996 18.281 4.875 1 98.62 74 LEU B C 1
ATOM 2139 O O . LEU B 1 74 ? -3.104 17.859 4.539 1 98.62 74 LEU B O 1
ATOM 2143 N N . LEU B 1 75 ? -1.526 19.422 4.516 1 97.81 75 LEU B N 1
ATOM 2144 C CA . LEU B 1 75 ? -2.301 20.281 3.621 1 97.81 75 LEU B CA 1
ATOM 2145 C C . LEU B 1 75 ? -2.479 19.609 2.26 1 97.81 75 LEU B C 1
ATOM 2147 O O . LEU B 1 75 ? -3.564 19.672 1.676 1 97.81 75 LEU B O 1
ATOM 2151 N N . ASN B 1 76 ? -1.415 19.078 1.735 1 97.88 76 ASN B N 1
ATOM 2152 C CA . ASN B 1 76 ? -1.488 18.344 0.476 1 97.88 76 ASN B CA 1
ATOM 2153 C C . ASN B 1 76 ? -2.51 17.203 0.544 1 97.88 76 ASN B C 1
ATOM 2155 O O . ASN B 1 76 ? -3.283 17 -0.395 1 97.88 76 ASN B O 1
ATOM 2159 N N . ALA B 1 77 ? -2.465 16.453 1.629 1 98.44 77 ALA B N 1
ATOM 2160 C CA . ALA B 1 77 ? -3.398 15.352 1.821 1 98.44 77 ALA B CA 1
ATOM 2161 C C . ALA B 1 77 ? -4.836 15.852 1.89 1 98.44 77 ALA B C 1
ATOM 2163 O O . ALA B 1 77 ? -5.738 15.266 1.285 1 98.44 77 ALA B O 1
ATOM 2164 N N . ALA B 1 78 ? -5.059 16.922 2.623 1 97.56 78 ALA B N 1
ATOM 2165 C CA . ALA B 1 78 ? -6.398 17.5 2.73 1 97.56 78 ALA B CA 1
ATOM 2166 C C . ALA B 1 78 ? -6.922 17.922 1.36 1 97.56 78 ALA B C 1
ATOM 2168 O O . ALA B 1 78 ? -8.094 17.703 1.045 1 97.56 78 ALA B O 1
ATOM 2169 N N . CYS B 1 79 ? -6.098 18.562 0.6 1 97.06 79 CYS B N 1
ATOM 2170 C CA . CYS B 1 79 ? -6.465 19 -0.743 1 97.06 79 CYS B CA 1
ATOM 2171 C C . CYS B 1 79 ? -6.828 17.812 -1.62 1 97.06 79 CYS B C 1
ATOM 2173 O O . CYS B 1 79 ? -7.809 17.859 -2.365 1 97.06 79 CYS B O 1
ATOM 2175 N N . ALA B 1 80 ? -5.984 16.766 -1.606 1 97.12 80 ALA B N 1
ATOM 2176 C CA . ALA B 1 80 ? -6.246 15.555 -2.383 1 97.12 80 ALA B CA 1
ATOM 2177 C C . ALA B 1 80 ? -7.586 14.938 -1.997 1 97.12 80 ALA B C 1
ATOM 2179 O O . ALA B 1 80 ? -8.359 14.523 -2.865 1 97.12 80 ALA B O 1
ATOM 2180 N N . GLU B 1 81 ? -7.848 14.844 -0.687 1 97.5 81 GLU B N 1
ATOM 2181 C CA . GLU B 1 81 ? -9.125 14.312 -0.218 1 97.5 81 GLU B CA 1
ATOM 2182 C C . GLU B 1 81 ? -10.289 15.164 -0.712 1 97.5 81 GLU B C 1
ATOM 2184 O O . GLU B 1 81 ? -11.367 14.641 -1.02 1 97.5 81 GLU B O 1
ATOM 2189 N N . PHE B 1 82 ? -10.117 16.453 -0.679 1 95.88 82 PHE B N 1
ATOM 2190 C CA . PHE B 1 82 ? -11.133 17.375 -1.179 1 95.88 82 PHE B CA 1
ATOM 2191 C C . PHE B 1 82 ? -11.445 17.094 -2.643 1 95.88 82 PHE B C 1
ATOM 2193 O O . PHE B 1 82 ? -12.617 17.016 -3.029 1 95.88 82 PHE B O 1
ATOM 2200 N N . GLU B 1 83 ? -10.414 16.953 -3.475 1 96 83 GLU B N 1
ATOM 2201 C CA . GLU B 1 83 ? -10.602 16.656 -4.891 1 96 83 GLU B CA 1
ATOM 2202 C C . GLU B 1 83 ? -11.367 15.336 -5.078 1 96 83 GLU B C 1
ATOM 2204 O O . GLU B 1 83 ? -12.227 15.234 -5.953 1 96 83 GLU B O 1
ATOM 2209 N N . GLU B 1 84 ? -11.07 14.344 -4.273 1 94.88 84 GLU B N 1
ATOM 2210 C CA . GLU B 1 84 ? -11.75 13.055 -4.359 1 94.88 84 GLU B CA 1
ATOM 2211 C C . GLU B 1 84 ? -13.227 13.18 -4.008 1 94.88 84 GLU B C 1
ATOM 2213 O O . GLU B 1 84 ? -14.086 12.641 -4.703 1 94.88 84 GLU B O 1
ATOM 2218 N N . THR B 1 85 ? -13.555 13.867 -2.973 1 92.62 85 THR B N 1
ATOM 2219 C CA . THR B 1 85 ? -14.914 13.938 -2.455 1 92.62 85 THR B CA 1
ATOM 2220 C C . THR B 1 85 ? -15.773 14.852 -3.324 1 92.62 85 THR B C 1
ATOM 2222 O O . THR B 1 85 ? -16.891 14.484 -3.715 1 92.62 85 THR B O 1
ATOM 2225 N N . GLU B 1 86 ? -15.242 15.992 -3.701 1 93.31 86 GLU B N 1
ATOM 2226 C CA . GLU B 1 86 ? -16.078 17.047 -4.277 1 93.31 86 GLU B CA 1
ATOM 2227 C C . GLU B 1 86 ? -16.109 16.953 -5.801 1 93.31 86 GLU B C 1
ATOM 2229 O O . GLU B 1 86 ? -16.984 17.531 -6.449 1 93.31 86 GLU B O 1
ATOM 2234 N N . ARG B 1 87 ? -15.195 16.188 -6.324 1 94.88 87 ARG B N 1
ATOM 2235 C CA . ARG B 1 87 ? -15.133 16.172 -7.781 1 94.88 87 ARG B CA 1
ATOM 2236 C C . ARG B 1 87 ? -15.102 14.734 -8.312 1 94.88 87 ARG B C 1
ATOM 2238 O O . ARG B 1 87 ? -16.094 14.258 -8.883 1 94.88 87 ARG B O 1
ATOM 2245 N N . ILE B 1 88 ? -14.078 13.992 -8.039 1 95.88 88 ILE B N 1
ATOM 2246 C CA . ILE B 1 88 ? -13.812 12.711 -8.695 1 95.88 88 ILE B CA 1
ATOM 2247 C C . ILE B 1 88 ? -14.922 11.719 -8.367 1 95.88 88 ILE B C 1
ATOM 2249 O O . ILE B 1 88 ? -15.625 11.242 -9.266 1 95.88 88 ILE B O 1
ATOM 2253 N N . TYR B 1 89 ? -15.133 11.508 -7.105 1 97.12 89 TYR B N 1
ATOM 2254 C CA . TYR B 1 89 ? -16.062 10.438 -6.742 1 97.12 89 TYR B CA 1
ATOM 2255 C C . TYR B 1 89 ? -17.5 10.898 -6.855 1 97.12 89 TYR B C 1
ATOM 2257 O O . TYR B 1 89 ? -18.422 10.086 -6.992 1 97.12 89 TYR B O 1
ATOM 2265 N N . LYS B 1 90 ? -17.719 12.188 -6.723 1 96.94 90 LYS B N 1
ATOM 2266 C CA . LYS B 1 90 ? -19.062 12.703 -7.039 1 96.94 90 LYS B CA 1
ATOM 2267 C C . LYS B 1 90 ? -19.438 12.391 -8.484 1 96.94 90 LYS B C 1
ATOM 2269 O O . LYS B 1 90 ? -20.547 11.938 -8.758 1 96.94 90 LYS B O 1
ATOM 2274 N N . GLU B 1 91 ? -18.531 12.664 -9.422 1 98.06 91 GLU B N 1
ATOM 2275 C CA . GLU B 1 91 ? -18.75 12.352 -10.828 1 98.06 91 GLU B CA 1
ATOM 2276 C C . GLU B 1 91 ? -18.922 10.852 -11.047 1 98.06 91 GLU B C 1
ATOM 2278 O O . GLU B 1 91 ? -19.781 10.422 -11.805 1 98.06 91 GLU B O 1
ATOM 2283 N N . PHE B 1 92 ? -18.109 10.039 -10.406 1 98.5 92 PHE B N 1
ATOM 2284 C CA . PHE B 1 92 ? -18.188 8.594 -10.555 1 98.5 92 PHE B CA 1
ATOM 2285 C C . PHE B 1 92 ? -19.547 8.07 -10.062 1 98.5 92 PHE B C 1
ATOM 2287 O O . PHE B 1 92 ? -20.109 7.164 -10.664 1 98.5 92 PHE B O 1
ATOM 2294 N N . GLU B 1 93 ? -20.016 8.633 -8.914 1 97.38 93 GLU B N 1
ATOM 2295 C CA . GLU B 1 93 ? -21.328 8.273 -8.383 1 97.38 93 GLU B CA 1
ATOM 2296 C C . GLU B 1 93 ? -22.422 8.555 -9.391 1 97.38 93 GLU B C 1
ATOM 2298 O O . GLU B 1 93 ? -23.297 7.719 -9.617 1 97.38 93 GLU B O 1
ATOM 2303 N N . GLU B 1 94 ? -22.359 9.719 -10.023 1 98.25 94 GLU B N 1
ATOM 2304 C CA . GLU B 1 94 ? -23.375 10.125 -11 1 98.25 94 GLU B CA 1
ATOM 2305 C C . GLU B 1 94 ? -23.359 9.211 -12.219 1 98.25 94 GLU B C 1
ATOM 2307 O O . GLU B 1 94 ? -24.422 8.844 -12.742 1 98.25 94 GLU B O 1
ATOM 2312 N N . VAL B 1 95 ? -22.188 8.891 -12.688 1 98.25 95 VAL B N 1
ATOM 2313 C CA . VAL B 1 95 ? -22.047 8 -13.836 1 98.25 95 VAL B CA 1
ATOM 2314 C C . VAL B 1 95 ? -22.641 6.633 -13.508 1 98.25 95 VAL B C 1
ATOM 2316 O O . VAL B 1 95 ? -23.375 6.055 -14.305 1 98.25 95 VAL B O 1
ATOM 2319 N N . ALA B 1 96 ? -22.312 6.082 -12.32 1 97.94 96 ALA B N 1
ATOM 2320 C CA . ALA B 1 96 ? -22.844 4.785 -11.898 1 97.94 96 ALA B CA 1
ATOM 2321 C C . ALA B 1 96 ? -24.359 4.816 -11.828 1 97.94 96 ALA B C 1
ATOM 2323 O O . ALA B 1 96 ? -25.031 3.842 -12.188 1 97.94 96 ALA B O 1
ATOM 2324 N N . LYS B 1 97 ? -24.891 5.953 -11.359 1 97.75 97 LYS B N 1
ATOM 2325 C CA . LYS B 1 97 ? -26.328 6.133 -11.266 1 97.75 97 LYS B CA 1
ATOM 2326 C C . LYS B 1 97 ? -26.969 6.113 -12.648 1 97.75 97 LYS B C 1
ATOM 2328 O O . LYS B 1 97 ? -27.969 5.426 -12.859 1 97.75 97 LYS B O 1
ATOM 2333 N N . LYS B 1 98 ? -26.406 6.871 -13.547 1 98.25 98 LYS B N 1
ATOM 2334 C CA . LYS B 1 98 ? -26.922 6.953 -14.914 1 98.25 98 LYS B CA 1
ATOM 2335 C C . LYS B 1 98 ? -26.891 5.586 -15.594 1 98.25 98 LYS B C 1
ATOM 2337 O O . LYS B 1 98 ? -27.781 5.27 -16.391 1 98.25 98 LYS B O 1
ATOM 2342 N N . GLU B 1 99 ? -25.891 4.777 -15.219 1 98.06 99 GLU B N 1
ATOM 2343 C CA . GLU B 1 99 ? -25.734 3.477 -15.859 1 98.06 99 GLU B CA 1
ATOM 2344 C C . GLU B 1 99 ? -26.484 2.391 -15.102 1 98.06 99 GLU B C 1
ATOM 2346 O O . GLU B 1 99 ? -26.547 1.241 -15.547 1 98.06 99 GLU B O 1
ATOM 2351 N N . GLY B 1 100 ? -27.047 2.697 -13.984 1 96.62 100 GLY B N 1
ATOM 2352 C CA . GLY B 1 100 ? -27.969 1.822 -13.281 1 96.62 100 GLY B CA 1
ATOM 2353 C C . GLY B 1 100 ? -27.281 0.836 -12.359 1 96.62 100 GLY B C 1
ATOM 2354 O O . GLY B 1 100 ? -27.812 -0.239 -12.078 1 96.62 100 GLY B O 1
ATOM 2355 N N . PHE B 1 101 ? -26.078 1.071 -11.883 1 97.44 101 PHE B N 1
ATOM 2356 C CA . PHE B 1 101 ? -25.359 0.192 -10.969 1 97.44 101 PHE B CA 1
ATOM 2357 C C . PHE B 1 101 ? -25.562 0.627 -9.523 1 97.44 101 PHE B C 1
ATOM 2359 O O . PHE B 1 101 ? -24.672 1.226 -8.914 1 97.44 101 PHE B O 1
ATOM 2366 N N . GLU B 1 102 ? -26.594 0.223 -8.906 1 96.62 102 GLU B N 1
ATOM 2367 C CA . GLU B 1 102 ? -27.062 0.749 -7.625 1 96.62 102 GLU B CA 1
ATOM 2368 C C . GLU B 1 102 ? -26.062 0.448 -6.508 1 96.62 102 GLU B C 1
ATOM 2370 O O . GLU B 1 102 ? -25.844 1.279 -5.625 1 96.62 102 GLU B O 1
ATOM 2375 N N . GLU B 1 103 ? -25.531 -0.733 -6.445 1 96.5 103 GLU B N 1
ATOM 2376 C CA . GLU B 1 103 ? -24.562 -1.074 -5.402 1 96.5 103 GLU B CA 1
ATOM 2377 C C . GLU B 1 103 ? -23.328 -0.188 -5.492 1 96.5 103 GLU B C 1
ATOM 2379 O O . GLU B 1 103 ? -22.75 0.183 -4.469 1 96.5 103 GLU B O 1
ATOM 2384 N N . ILE B 1 104 ? -22.938 0.107 -6.68 1 97.62 104 ILE B N 1
ATOM 2385 C CA . ILE B 1 104 ? -21.75 0.928 -6.891 1 97.62 104 ILE B CA 1
ATOM 2386 C C . ILE B 1 104 ? -22.062 2.387 -6.566 1 97.62 104 ILE B C 1
ATOM 2388 O O . ILE B 1 104 ? -21.219 3.109 -6.035 1 97.62 104 ILE B O 1
ATOM 2392 N N . VAL B 1 105 ? -23.312 2.867 -6.828 1 97.5 105 VAL B N 1
ATOM 2393 C CA . VAL B 1 105 ? -23.75 4.188 -6.395 1 97.5 105 VAL B CA 1
ATOM 2394 C C . VAL B 1 105 ? -23.594 4.312 -4.879 1 97.5 105 VAL B C 1
ATOM 2396 O O . VAL B 1 105 ? -23.031 5.297 -4.387 1 97.5 105 VAL B O 1
ATOM 2399 N N . THR B 1 106 ? -24.047 3.314 -4.203 1 97 106 THR B N 1
ATOM 2400 C CA . THR B 1 106 ? -23.969 3.314 -2.748 1 97 106 THR B CA 1
ATOM 2401 C C . THR B 1 106 ? -22.5 3.318 -2.295 1 97 106 THR B C 1
ATOM 2403 O O . THR B 1 106 ? -22.156 4.012 -1.339 1 97 106 THR B O 1
ATOM 2406 N N . PHE B 1 107 ? -21.656 2.533 -2.955 1 97.12 107 PHE B N 1
ATOM 2407 C CA . PHE B 1 107 ? -20.234 2.49 -2.65 1 97.12 107 PHE B CA 1
ATOM 2408 C C . PHE B 1 107 ? -19.609 3.883 -2.742 1 97.12 107 PHE B C 1
ATOM 2410 O O . PHE B 1 107 ? -18.953 4.332 -1.809 1 97.12 107 PHE B O 1
ATOM 2417 N N . TYR B 1 108 ? -19.844 4.594 -3.828 1 98.25 108 TYR B N 1
ATOM 2418 C CA . TYR B 1 108 ? -19.234 5.902 -4.02 1 98.25 108 TYR B CA 1
ATOM 2419 C C . TYR B 1 108 ? -19.797 6.922 -3.039 1 98.25 108 TYR B C 1
ATOM 2421 O O . TYR B 1 108 ? -19.094 7.82 -2.586 1 98.25 108 TYR B O 1
ATOM 2429 N N . ARG B 1 109 ? -21.078 6.836 -2.699 1 96.56 109 ARG B N 1
ATOM 2430 C CA . ARG B 1 109 ? -21.672 7.73 -1.709 1 96.56 109 ARG B CA 1
ATOM 2431 C C . ARG B 1 109 ? -21 7.57 -0.351 1 96.56 109 ARG B C 1
ATOM 2433 O O . ARG B 1 109 ? -20.625 8.555 0.284 1 96.56 109 ARG B O 1
ATOM 2440 N N . GLU B 1 110 ? -20.859 6.355 0.081 1 96.31 110 GLU B N 1
ATOM 2441 C CA . GLU B 1 110 ? -20.219 6.078 1.364 1 96.31 110 GLU B CA 1
ATOM 2442 C C . GLU B 1 110 ? -18.734 6.441 1.336 1 96.31 110 GLU B C 1
ATOM 2444 O O . GLU B 1 110 ? -18.203 6.922 2.332 1 96.31 110 GLU B O 1
ATOM 2449 N N . LEU B 1 111 ? -18.125 6.133 0.191 1 96.25 111 LEU B N 1
ATOM 2450 C CA . LEU B 1 111 ? -16.719 6.484 0.031 1 96.25 111 LEU B CA 1
ATOM 2451 C C . LEU B 1 111 ? -16.5 7.988 0.176 1 96.25 111 LEU B C 1
ATOM 2453 O O . LEU B 1 111 ? -15.57 8.43 0.853 1 96.25 111 LEU B O 1
ATOM 2457 N N . ARG B 1 112 ? -17.375 8.766 -0.434 1 96.38 112 ARG B N 1
ATOM 2458 C CA . ARG B 1 112 ? -17.266 10.219 -0.335 1 96.38 112 ARG B CA 1
ATOM 2459 C C . ARG B 1 112 ? -17.406 10.68 1.112 1 96.38 112 ARG B C 1
ATOM 2461 O O . ARG B 1 112 ? -16.719 11.609 1.541 1 96.38 112 ARG B O 1
ATOM 2468 N N . GLU B 1 113 ? -18.234 10.094 1.867 1 94.88 113 GLU B N 1
ATOM 2469 C CA . GLU B 1 113 ? -18.422 10.445 3.271 1 94.88 113 GLU B CA 1
ATOM 2470 C C . GLU B 1 113 ? -17.141 10.188 4.074 1 94.88 113 GLU B C 1
ATOM 2472 O O . GLU B 1 113 ? -16.734 11.016 4.891 1 94.88 113 GLU B O 1
ATOM 2477 N N . VAL B 1 114 ? -16.578 9.047 3.838 1 96.38 114 VAL B N 1
ATOM 2478 C CA . VAL B 1 114 ? -15.367 8.688 4.562 1 96.38 114 VAL B CA 1
ATOM 2479 C C . VAL B 1 114 ? -14.234 9.625 4.172 1 96.38 114 VAL B C 1
ATOM 2481 O O . VAL B 1 114 ? -13.461 10.07 5.023 1 96.38 114 VAL B O 1
ATOM 2484 N N . GLU B 1 115 ? -14.109 9.898 2.824 1 97.5 115 GLU B N 1
ATOM 2485 C CA . GLU B 1 115 ? -13.055 10.805 2.363 1 97.5 115 GLU B CA 1
ATOM 2486 C C . GLU B 1 115 ? -13.219 12.195 2.969 1 97.5 115 GLU B C 1
ATOM 2488 O O . GLU B 1 115 ? -12.234 12.883 3.221 1 97.5 115 GLU B O 1
ATOM 2493 N N . GLU B 1 116 ? -14.453 12.641 3.158 1 95.69 116 GLU B N 1
ATOM 2494 C CA . GLU B 1 116 ? -14.711 13.914 3.822 1 95.69 116 GLU B CA 1
ATOM 2495 C C . GLU B 1 116 ? -14.18 13.906 5.254 1 95.69 116 GLU B C 1
ATOM 2497 O O . GLU B 1 116 ? -13.617 14.898 5.715 1 95.69 116 GLU B O 1
ATOM 2502 N N . SER B 1 117 ? -14.422 12.844 5.902 1 95.81 117 SER B N 1
ATOM 2503 C CA . SER B 1 117 ? -13.898 12.719 7.254 1 95.81 117 SER B CA 1
ATOM 2504 C C . SER B 1 117 ? -12.367 12.766 7.262 1 95.81 117 SER B C 1
ATOM 2506 O O . SER B 1 117 ? -11.766 13.344 8.164 1 95.81 117 SER B O 1
ATOM 2508 N N . HIS B 1 118 ? -11.688 12.094 6.285 1 97.75 118 HIS B N 1
ATOM 2509 C CA . HIS B 1 118 ? -10.242 12.18 6.152 1 97.75 118 HIS B CA 1
ATOM 2510 C C . HIS B 1 118 ? -9.789 13.625 6.008 1 97.75 118 HIS B C 1
ATOM 2512 O O . HIS B 1 118 ? -8.844 14.055 6.68 1 97.75 118 HIS B O 1
ATOM 2518 N N . LYS B 1 119 ? -10.469 14.281 5.117 1 96.94 119 LYS B N 1
ATOM 2519 C CA . LYS B 1 119 ? -10.156 15.688 4.852 1 96.94 119 LYS B CA 1
ATOM 2520 C C . LYS B 1 119 ? -10.219 16.516 6.129 1 96.94 119 LYS B C 1
ATOM 2522 O O . LYS B 1 119 ? -9.297 17.266 6.434 1 96.94 119 LYS B O 1
ATOM 2527 N N . GLU B 1 120 ? -11.266 16.391 6.867 1 95.94 120 GLU B N 1
ATOM 2528 C CA . GLU B 1 120 ? -11.469 17.172 8.094 1 95.94 120 GLU B CA 1
ATOM 2529 C C . GLU B 1 120 ? -10.391 16.859 9.125 1 95.94 120 GLU B C 1
ATOM 2531 O O . GLU B 1 120 ? -9.906 17.766 9.805 1 95.94 120 GLU B O 1
ATOM 2536 N N . ARG B 1 121 ? -10.039 15.641 9.227 1 95.75 121 ARG B N 1
ATOM 2537 C CA . ARG B 1 121 ? -9.008 15.234 10.172 1 95.75 121 ARG B CA 1
ATOM 2538 C C . ARG B 1 121 ? -7.652 15.828 9.805 1 95.75 121 ARG B C 1
ATOM 2540 O O . ARG B 1 121 ? -6.93 16.328 10.672 1 95.75 121 ARG B O 1
ATOM 2547 N N . PHE B 1 122 ? -7.305 15.734 8.492 1 98.06 122 PHE B N 1
ATOM 2548 C CA . PHE B 1 122 ? -6.035 16.297 8.039 1 98.06 122 PHE B CA 1
ATOM 2549 C C . PHE B 1 122 ? -6.004 17.797 8.25 1 98.06 122 PHE B C 1
ATOM 2551 O O . PHE B 1 122 ? -4.973 18.359 8.648 1 98.06 122 PHE B O 1
ATOM 2558 N N . LEU B 1 123 ? -7.109 18.453 7.992 1 96.31 123 LEU B N 1
ATOM 2559 C CA . LEU B 1 123 ? -7.184 19.906 8.195 1 96.31 123 LEU B CA 1
ATOM 2560 C C . LEU B 1 123 ?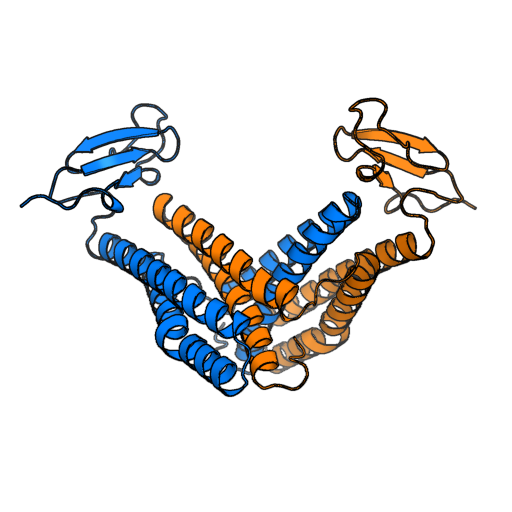 -7.023 20.25 9.672 1 96.31 123 LEU B C 1
ATOM 2562 O O . LEU B 1 123 ? -6.328 21.219 10.008 1 96.31 123 LEU B O 1
ATOM 2566 N N . PHE B 1 124 ? -7.691 19.562 10.5 1 94.75 124 PHE B N 1
ATOM 2567 C CA . PHE B 1 124 ? -7.594 19.781 11.938 1 94.75 124 PHE B CA 1
ATOM 2568 C C . PHE B 1 124 ? -6.145 19.688 12.406 1 94.75 124 PHE B C 1
ATOM 2570 O O . PHE B 1 124 ? -5.656 20.594 13.094 1 94.75 124 PHE B O 1
ATOM 2577 N N . LEU B 1 125 ? -5.48 18.688 12.023 1 96.69 125 LEU B N 1
ATOM 2578 C CA . LEU B 1 125 ? -4.098 18.484 12.43 1 96.69 125 LEU B CA 1
ATOM 2579 C C . LEU B 1 125 ? -3.189 19.547 11.828 1 96.69 125 LEU B C 1
ATOM 2581 O O . LEU B 1 125 ? -2.246 20.016 12.484 1 96.69 125 LEU B O 1
ATOM 2585 N N . SER B 1 126 ? -3.457 19.859 10.562 1 96.44 126 SER B N 1
ATOM 2586 C CA . SER B 1 126 ? -2.689 20.922 9.914 1 96.44 126 SER B CA 1
ATOM 2587 C C . SER B 1 126 ? -2.807 22.234 10.688 1 96.44 126 SER B C 1
ATOM 2589 O O . SER B 1 126 ? -1.82 22.953 10.852 1 96.44 126 SER B O 1
ATOM 2591 N N . GLU B 1 127 ? -3.963 22.547 11.172 1 94.56 127 GLU B N 1
ATOM 2592 C CA . GLU B 1 127 ? -4.207 23.781 11.93 1 94.56 127 GLU B CA 1
ATOM 2593 C C . GLU B 1 127 ? -3.467 23.75 13.266 1 94.56 127 GLU B C 1
ATOM 2595 O O . GLU B 1 127 ? -2.932 24.766 13.711 1 94.56 127 GLU B O 1
ATOM 2600 N N . LEU B 1 128 ? -3.51 22.609 13.875 1 94.06 128 LEU B N 1
ATOM 2601 C CA . LEU B 1 128 ? -2.768 22.484 15.125 1 94.06 128 LEU B CA 1
ATOM 2602 C C . LEU B 1 128 ? -1.292 22.812 14.922 1 94.06 128 LEU B C 1
ATOM 2604 O O . LEU B 1 128 ? -0.687 23.516 15.734 1 94.06 128 LEU B O 1
ATOM 2608 N N . LEU B 1 129 ? -0.722 22.312 13.906 1 95.88 129 LEU B N 1
ATOM 2609 C CA . LEU B 1 129 ? 0.693 22.547 13.633 1 95.88 129 LEU B CA 1
ATOM 2610 C C . LEU B 1 129 ? 0.945 24 13.273 1 95.88 129 LEU B C 1
ATOM 2612 O O . LEU B 1 129 ? 1.888 24.625 13.781 1 95.88 129 LEU B O 1
ATOM 2616 N N . LYS B 1 130 ? 0.129 24.484 12.438 1 95.25 130 LYS B N 1
ATOM 2617 C CA . LYS B 1 130 ? 0.263 25.875 11.984 1 95.25 130 LYS B CA 1
ATOM 2618 C C . LYS B 1 130 ? 0.22 26.844 13.156 1 95.25 130 LYS B C 1
ATOM 2620 O O . LYS B 1 130 ? 0.955 27.828 13.18 1 95.25 130 LYS B O 1
ATOM 2625 N N . ASN B 1 131 ? -0.597 26.562 14.102 1 94.62 131 ASN B N 1
ATOM 2626 C CA . ASN B 1 131 ? -0.804 27.453 15.242 1 94.62 131 ASN B CA 1
ATOM 2627 C C . ASN B 1 131 ? 0.105 27.078 16.406 1 94.62 131 ASN B C 1
ATOM 2629 O O . ASN B 1 131 ? -0.047 27.609 17.516 1 94.62 131 ASN B O 1
ATOM 2633 N N . LYS B 1 132 ? 0.928 26.125 16.219 1 95.19 132 LYS B N 1
ATOM 2634 C CA . LYS B 1 132 ? 1.857 25.672 17.234 1 95.19 132 LYS B CA 1
ATOM 2635 C C . LYS B 1 132 ? 1.109 25.125 18.453 1 95.19 132 LYS B C 1
ATOM 2637 O O . LYS B 1 132 ? 1.486 25.406 19.594 1 95.19 132 LYS B O 1
ATOM 2642 N N . GLN B 1 133 ? 0.076 24.359 18.203 1 94.19 133 GLN B N 1
ATOM 2643 C CA . GLN B 1 133 ? -0.791 23.859 19.266 1 94.19 133 GLN B CA 1
ATOM 2644 C C . GLN B 1 133 ? -0.786 22.328 19.297 1 94.19 133 GLN B C 1
ATOM 2646 O O . GLN B 1 133 ? -1.677 21.719 19.891 1 94.19 133 GLN B O 1
ATOM 2651 N N . MET B 1 134 ? 0.168 21.719 18.703 1 95.88 134 MET B N 1
ATOM 2652 C CA . MET B 1 134 ? 0.258 20.25 18.703 1 95.88 134 MET B CA 1
ATOM 2653 C C . MET B 1 134 ? 0.489 19.719 20.109 1 95.88 134 MET B C 1
ATOM 2655 O O . MET B 1 134 ? -0.063 18.688 20.484 1 95.88 134 MET B O 1
ATOM 2659 N N . PHE B 1 135 ? 1.267 20.516 20.859 1 96.88 135 PHE B N 1
ATOM 2660 C CA . PHE B 1 135 ? 1.621 20.031 22.188 1 96.88 135 PHE B CA 1
ATOM 2661 C C . PHE B 1 135 ? 1.292 21.078 23.25 1 96.88 135 PHE B C 1
ATOM 2663 O O . PHE B 1 135 ? 1.749 20.984 24.391 1 96.88 135 PHE B O 1
ATOM 2670 N N . LYS B 1 136 ? 0.619 22.109 22.828 1 94.88 136 LYS B N 1
ATOM 2671 C CA . LYS B 1 136 ? 0.17 23.188 23.719 1 94.88 136 LYS B CA 1
ATOM 2672 C C . LYS B 1 136 ? -1.265 23.594 23.391 1 94.88 136 LYS B C 1
ATOM 2674 O O . LYS B 1 136 ? -1.727 23.422 22.266 1 94.88 136 LYS B O 1
ATOM 2679 N N . SER B 1 137 ? -1.938 23.984 24.359 1 92.94 137 SER B N 1
ATOM 2680 C CA . SER B 1 137 ? -3.314 24.438 24.172 1 92.94 137 SER B CA 1
ATOM 2681 C C . SER B 1 137 ? -3.627 25.641 25.062 1 92.94 137 SER B C 1
ATOM 2683 O O . SER B 1 137 ? -3.018 25.812 26.125 1 92.94 137 SER B O 1
ATOM 2685 N N . ASP B 1 138 ? -4.555 26.438 24.578 1 89.56 138 ASP B N 1
ATOM 2686 C CA . ASP B 1 138 ? -4.965 27.609 25.344 1 89.56 138 ASP B CA 1
ATOM 2687 C C . ASP B 1 138 ? -5.891 27.219 26.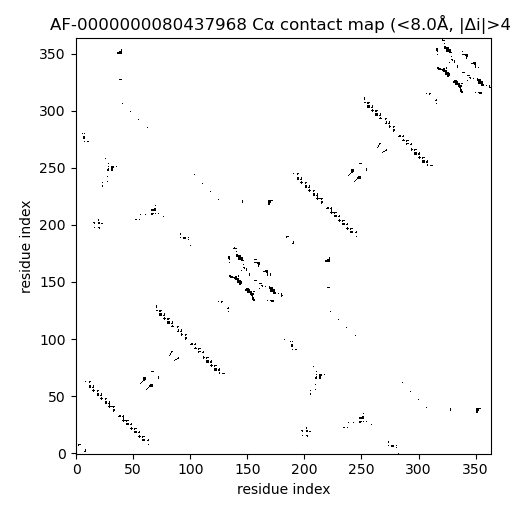5 1 89.56 138 ASP B C 1
ATOM 2689 O O . ASP B 1 138 ? -6.105 28 27.422 1 89.56 138 ASP B O 1
ATOM 2693 N N . CYS B 1 139 ? -6.441 25.984 26.406 1 89.62 139 CYS B N 1
ATOM 2694 C CA . CYS B 1 139 ? -7.254 25.438 27.5 1 89.62 139 CYS B CA 1
ATOM 2695 C C . CYS B 1 139 ? -6.703 24.094 27.969 1 89.62 139 CYS B C 1
ATOM 2697 O O . CYS B 1 139 ? -5.852 23.5 27.297 1 89.62 139 CYS B O 1
ATOM 2699 N N . LYS B 1 140 ? -7.188 23.703 29.125 1 90.25 140 LYS B N 1
ATOM 2700 C CA . LYS B 1 140 ? -6.766 22.391 29.641 1 90.25 140 LYS B CA 1
ATOM 2701 C C . LYS B 1 140 ? -7.285 21.266 28.75 1 90.25 140 LYS B C 1
ATOM 2703 O O . LYS B 1 140 ? -8.438 21.297 28.312 1 90.25 140 LYS B O 1
ATOM 2708 N N . ARG B 1 141 ? -6.312 20.391 28.484 1 92.12 141 ARG B N 1
ATOM 2709 C CA . ARG B 1 141 ? -6.637 19.234 27.672 1 92.12 141 ARG B CA 1
ATOM 2710 C C . ARG B 1 141 ? -6.098 17.953 28.312 1 92.12 141 ARG B C 1
ATOM 2712 O O . ARG B 1 141 ? -5.238 18 29.188 1 92.12 141 ARG B O 1
ATOM 2719 N N . LEU B 1 142 ? -6.711 16.922 27.859 1 94.06 142 LEU B N 1
ATOM 2720 C CA . LEU B 1 142 ? -6.145 15.617 28.172 1 94.06 142 LEU B CA 1
ATOM 2721 C C . LEU B 1 142 ? -5.145 15.188 27.094 1 94.06 142 LEU B C 1
ATOM 2723 O O . LEU B 1 142 ? -5.473 15.141 25.906 1 94.06 142 LEU B O 1
ATOM 2727 N N . TRP B 1 143 ? -3.914 14.984 27.594 1 95.62 143 TRP B N 1
ATOM 2728 C CA . TRP B 1 143 ? -2.836 14.5 26.75 1 95.62 143 TRP B CA 1
ATOM 2729 C C . TRP B 1 143 ? -2.539 13.031 27.016 1 95.62 143 TRP B C 1
ATOM 2731 O O . TRP B 1 143 ? -2.201 12.656 28.156 1 95.62 143 TRP B O 1
ATOM 2741 N N . LYS B 1 144 ? -2.648 12.211 26.047 1 96.06 144 LYS B N 1
ATOM 2742 C CA . LYS B 1 144 ? -2.43 10.773 26.203 1 96.06 144 LYS B CA 1
ATOM 2743 C C . LYS B 1 144 ? -1.146 10.336 25.516 1 96.06 144 LYS B C 1
ATOM 2745 O O . LYS B 1 144 ? -0.944 10.625 24.328 1 96.06 144 LYS B O 1
ATOM 2750 N N . CYS B 1 145 ? -0.275 9.68 26.25 1 96.25 145 CYS B N 1
ATOM 2751 C CA . CYS B 1 145 ? 0.931 9.109 25.656 1 96.25 145 CYS B CA 1
ATOM 2752 C C . CYS B 1 145 ? 0.592 7.906 24.781 1 96.25 145 CYS B C 1
ATOM 2754 O O . CYS B 1 145 ? -0 6.934 25.25 1 96.25 145 CYS B O 1
ATOM 2756 N N . LEU B 1 146 ? 0.99 7.941 23.641 1 96.12 146 LEU B N 1
ATOM 2757 C CA . LEU B 1 146 ? 0.665 6.902 22.672 1 96.12 146 LEU B CA 1
ATOM 2758 C C . LEU B 1 146 ? 1.476 5.637 22.938 1 96.12 146 LEU B C 1
ATOM 2760 O O . LEU B 1 146 ? 1.111 4.555 22.484 1 96.12 146 LEU B O 1
ATOM 2764 N N . ASN B 1 147 ? 2.561 5.867 23.672 1 91.06 147 ASN B N 1
ATOM 2765 C CA . ASN B 1 147 ? 3.416 4.711 23.922 1 91.06 147 ASN B CA 1
ATOM 2766 C C . ASN B 1 147 ? 2.875 3.85 25.062 1 91.06 147 ASN B C 1
ATOM 2768 O O . ASN B 1 147 ? 2.783 2.627 24.922 1 91.06 147 ASN B O 1
ATOM 2772 N N . CYS B 1 148 ? 2.475 4.48 26.156 1 94.75 148 CYS B N 1
ATOM 2773 C CA . CYS B 1 148 ? 2.156 3.666 27.328 1 94.75 148 CYS B CA 1
ATOM 2774 C C . CYS B 1 148 ? 0.731 3.926 27.797 1 94.75 148 CYS B C 1
ATOM 2776 O O . CYS B 1 148 ? 0.225 3.219 28.672 1 94.75 148 CYS B O 1
ATOM 2778 N N . GLY B 1 149 ? 0.104 4.988 27.406 1 93.56 149 GLY B N 1
ATOM 2779 C CA . GLY B 1 149 ? -1.283 5.258 27.734 1 93.56 149 GLY B CA 1
ATOM 2780 C C . GLY B 1 149 ? -1.437 6.25 28.875 1 93.56 149 GLY B C 1
ATOM 2781 O O . GLY B 1 149 ? -2.555 6.578 29.281 1 93.56 149 GLY B O 1
ATOM 2782 N N . TYR B 1 150 ? -0.325 6.746 29.359 1 94.5 150 TYR B N 1
ATOM 2783 C CA . TYR B 1 150 ? -0.354 7.75 30.422 1 94.5 150 TYR B CA 1
ATOM 2784 C C . TYR B 1 150 ? -1.162 8.969 30 1 94.5 150 TYR B C 1
ATOM 2786 O O . TYR B 1 150 ? -1.033 9.445 28.859 1 94.5 150 TYR B O 1
ATOM 2794 N N . ILE B 1 151 ? -2.02 9.484 30.828 1 96.31 151 ILE B N 1
ATOM 2795 C CA . ILE B 1 151 ? -2.854 10.648 30.531 1 96.31 151 ILE B CA 1
ATOM 2796 C C . ILE B 1 151 ? -2.455 11.805 31.453 1 96.31 151 ILE B C 1
ATOM 2798 O O . ILE B 1 151 ? -2.336 11.633 32.656 1 96.31 151 ILE B O 1
ATOM 2802 N N . HIS B 1 152 ? -2.094 12.953 30.891 1 95.31 152 HIS B N 1
ATOM 2803 C CA . HIS B 1 152 ? -1.765 14.195 31.578 1 95.31 152 HIS B CA 1
ATOM 2804 C C . HIS B 1 152 ? -2.82 15.266 31.312 1 95.31 152 HIS B C 1
ATOM 2806 O O . HIS B 1 152 ? -3.258 15.453 30.172 1 95.31 152 HIS B O 1
ATOM 2812 N N . GLU B 1 153 ? -3.301 15.93 32.344 1 94.69 153 GLU B N 1
ATOM 2813 C CA . GLU B 1 153 ? -4.215 17.062 32.156 1 94.69 153 GLU B CA 1
ATOM 2814 C C . GLU B 1 153 ? -3.488 18.391 32.344 1 94.69 153 GLU B C 1
ATOM 2816 O O . GLU B 1 153 ? -2.863 18.609 33.406 1 94.69 153 GLU B O 1
ATOM 2821 N N . GLY B 1 154 ? -3.527 19.266 31.375 1 94.06 154 GLY B N 1
ATOM 2822 C CA . GLY B 1 154 ? -2.873 20.562 31.469 1 94.06 154 GLY B CA 1
ATOM 2823 C C . GLY B 1 154 ? -2.879 21.328 30.156 1 94.06 154 GLY B C 1
ATOM 2824 O O . GLY B 1 154 ? -3.553 20.938 29.203 1 94.06 154 GLY B O 1
ATOM 2825 N N . TYR B 1 155 ? -2.092 22.453 30.125 1 94.88 155 TYR B N 1
ATOM 2826 C CA . TYR B 1 155 ? -2.062 23.344 28.969 1 94.88 155 TYR B CA 1
ATOM 2827 C C . TYR B 1 155 ? -1.026 22.891 27.953 1 94.88 155 TYR B C 1
ATOM 2829 O O . TYR B 1 155 ? -1.008 23.359 26.812 1 94.88 155 TYR B O 1
ATOM 2837 N N . GLU B 1 156 ? -0.186 21.969 28.453 1 96.69 156 GLU B N 1
ATOM 2838 C CA . GLU B 1 156 ? 0.852 21.453 27.562 1 96.69 156 GLU B CA 1
ATOM 2839 C C . GLU B 1 156 ? 1.103 19.969 27.812 1 96.69 156 GLU B C 1
ATOM 2841 O O . GLU B 1 156 ? 0.961 19.5 28.938 1 96.69 156 GLU B O 1
ATOM 2846 N N . ALA B 1 157 ? 1.438 19.281 26.75 1 97 157 ALA B N 1
ATOM 2847 C CA . ALA B 1 157 ? 1.91 17.906 26.938 1 97 157 ALA B CA 1
ATOM 2848 C C . ALA B 1 157 ? 3.266 17.891 27.641 1 97 157 ALA B C 1
ATOM 2850 O O . ALA B 1 157 ? 4.105 18.75 27.406 1 97 157 ALA B O 1
ATOM 2851 N N . PRO B 1 158 ? 3.449 16.875 28.469 1 97.06 158 PRO B N 1
ATOM 2852 C CA . PRO B 1 158 ? 4.766 16.766 29.109 1 97.06 158 PRO B CA 1
ATOM 2853 C C . PRO B 1 158 ? 5.902 16.656 28.094 1 97.06 158 PRO B C 1
ATOM 2855 O O . PRO B 1 158 ? 5.734 16.078 27.031 1 97.06 158 PRO B O 1
ATOM 2858 N N . ILE B 1 159 ? 7.094 17.188 28.516 1 97.81 159 ILE B N 1
ATOM 2859 C CA . ILE B 1 159 ? 8.281 17.094 27.672 1 97.81 159 ILE B CA 1
ATOM 2860 C C . ILE B 1 159 ? 8.703 15.641 27.531 1 97.81 159 ILE B C 1
ATOM 2862 O O . ILE B 1 159 ? 9.125 15.211 26.453 1 97.81 159 ILE B O 1
ATOM 2866 N N . VAL B 1 160 ? 8.562 14.969 28.688 1 97.81 160 VAL B N 1
ATOM 2867 C CA . VAL B 1 160 ? 8.852 13.539 28.766 1 97.81 160 VAL B CA 1
ATOM 2868 C C . VAL B 1 160 ? 7.746 12.836 29.547 1 97.81 160 VAL B C 1
ATOM 2870 O O . VAL B 1 160 ? 7.289 13.328 30.578 1 97.81 160 VAL B O 1
ATOM 2873 N N . CYS B 1 161 ? 7.332 11.695 29.016 1 97.5 161 CYS B N 1
ATOM 2874 C CA . CYS B 1 161 ? 6.297 10.93 29.703 1 97.5 161 CYS B CA 1
ATOM 2875 C C . CYS B 1 161 ? 6.777 10.5 31.094 1 97.5 161 CYS B C 1
ATOM 2877 O O . CYS B 1 161 ? 7.816 9.852 31.219 1 97.5 161 CYS B O 1
ATOM 2879 N N . PRO B 1 162 ? 6.012 10.812 32.031 1 96.5 162 PRO B N 1
ATOM 2880 C CA . PRO B 1 162 ? 6.453 10.484 33.375 1 96.5 162 PRO B CA 1
ATOM 2881 C C . PRO B 1 162 ? 6.512 8.977 33.625 1 96.5 162 PRO B C 1
ATOM 2883 O O . PRO B 1 162 ? 7.258 8.523 34.5 1 96.5 162 PRO B O 1
ATOM 2886 N N . LEU B 1 163 ? 5.762 8.32 32.906 1 96.31 163 LEU B N 1
ATOM 2887 C CA . LEU B 1 163 ? 5.668 6.883 33.156 1 96.31 163 LEU B CA 1
ATOM 2888 C C . LEU B 1 163 ? 6.672 6.117 32.312 1 96.31 163 LEU B C 1
ATOM 2890 O O . LEU B 1 163 ? 7.523 5.402 32.844 1 96.31 163 LEU B O 1
ATOM 2894 N N . CYS B 1 164 ? 6.648 6.227 31 1 96.94 164 CYS B N 1
ATOM 2895 C CA . CYS B 1 164 ? 7.453 5.383 30.125 1 96.94 164 CYS B CA 1
ATOM 2896 C C . CYS B 1 164 ? 8.688 6.129 29.641 1 96.94 164 CYS B C 1
ATOM 2898 O O . CYS B 1 164 ? 9.555 5.543 28.984 1 96.94 164 CYS B O 1
ATOM 2900 N N . LYS B 1 165 ? 8.805 7.402 29.766 1 97 165 LYS B N 1
ATOM 2901 C CA . LYS B 1 165 ? 9.977 8.25 29.562 1 97 165 LYS B CA 1
ATOM 2902 C C . LYS B 1 165 ? 10.156 8.578 28.078 1 97 165 LYS B C 1
ATOM 2904 O O . LYS B 1 165 ? 11.18 9.133 27.672 1 97 165 LYS B O 1
ATOM 2909 N N . TYR B 1 166 ? 9.203 8.328 27.281 1 96.44 166 TYR B N 1
ATOM 2910 C CA . TYR B 1 166 ? 9.266 8.75 25.891 1 96.44 166 TYR B CA 1
ATOM 2911 C C . TYR B 1 166 ? 9.062 10.25 25.766 1 96.44 166 TYR B C 1
ATOM 2913 O O . TYR B 1 166 ? 8.445 10.875 26.625 1 96.44 166 TYR B O 1
ATOM 2921 N N . GLU B 1 167 ? 9.453 10.734 24.703 1 97.62 167 GLU B N 1
ATOM 2922 C CA . GLU B 1 167 ? 9.469 12.18 24.5 1 97.62 167 GLU B CA 1
ATOM 2923 C C . GLU B 1 167 ? 8.062 12.711 24.219 1 97.62 167 GLU B C 1
ATOM 2925 O O . GLU B 1 167 ? 7.148 11.93 23.938 1 97.62 167 GLU B O 1
ATOM 2930 N N . ARG B 1 168 ? 7.91 14.023 24.188 1 97.5 168 ARG B N 1
ATOM 2931 C CA . ARG B 1 168 ? 6.648 14.742 24.031 1 97.5 168 ARG B CA 1
ATOM 2932 C C . ARG B 1 168 ? 5.969 14.383 22.719 1 97.5 168 ARG B C 1
ATOM 2934 O O . ARG B 1 168 ? 4.742 14.398 22.625 1 97.5 168 ARG B O 1
ATOM 2941 N N . GLY B 1 169 ? 6.758 13.961 21.766 1 97.19 169 GLY B N 1
ATOM 2942 C CA . GLY B 1 169 ? 6.246 13.648 20.438 1 97.19 169 GLY B CA 1
ATOM 2943 C C . GLY B 1 169 ? 5.25 12.5 20.438 1 97.19 169 GLY B C 1
ATOM 2944 O O . GLY B 1 169 ? 4.512 12.312 19.469 1 97.19 169 GLY B O 1
ATOM 2945 N N . TYR B 1 170 ? 5.172 11.773 21.469 1 97.75 170 TYR B N 1
ATOM 2946 C CA . TYR B 1 170 ? 4.297 10.609 21.562 1 97.75 170 TYR B CA 1
ATOM 2947 C C . TYR B 1 170 ? 2.963 10.977 22.203 1 97.75 170 TYR B C 1
ATOM 2949 O O . TYR B 1 170 ? 2.109 10.109 22.406 1 97.75 170 TYR B O 1
ATOM 2957 N N . PHE B 1 171 ? 2.738 12.219 22.469 1 96.62 171 PHE B N 1
ATOM 2958 C CA . PHE B 1 171 ? 1.478 12.594 23.094 1 96.62 171 PHE B CA 1
ATOM 2959 C C . PHE B 1 171 ? 0.468 13.055 22.047 1 96.62 171 PHE B C 1
ATOM 2961 O O . PHE B 1 171 ? 0.827 13.742 21.094 1 96.62 171 PHE B O 1
ATOM 2968 N N . ARG B 1 172 ? -0.711 12.758 22.234 1 95.56 172 ARG B N 1
ATOM 2969 C CA . ARG B 1 172 ? -1.858 13.203 21.453 1 95.56 172 ARG B CA 1
ATOM 2970 C C . ARG B 1 172 ? -2.859 13.953 22.328 1 95.56 172 ARG B C 1
ATOM 2972 O O . ARG B 1 172 ? -3.041 13.617 23.5 1 95.56 172 ARG B O 1
ATOM 2979 N N . GLN B 1 173 ? -3.402 14.953 21.797 1 91.81 173 GLN B N 1
ATOM 2980 C CA . GLN B 1 173 ? -4.496 15.641 22.469 1 91.81 173 GLN B CA 1
ATOM 2981 C C . GLN B 1 173 ? -5.809 14.883 22.312 1 91.81 173 GLN B C 1
ATOM 2983 O O . GLN B 1 173 ? -6.145 14.438 21.203 1 91.81 173 GLN B O 1
ATOM 2988 N N . GLU B 1 174 ? -6.48 14.68 23.344 1 85.19 174 GLU B N 1
ATOM 2989 C CA . GLU B 1 174 ? -7.777 14.008 23.266 1 85.19 174 GLU B CA 1
ATOM 2990 C C . GLU B 1 174 ? -8.875 14.992 22.859 1 85.19 174 GLU B C 1
ATOM 2992 O O . GLU B 1 174 ? -10.008 14.891 23.328 1 85.19 174 GLU B O 1
ATOM 2997 N N . SER B 1 175 ? -8.469 16.047 22.156 1 67 175 SER B N 1
ATOM 2998 C CA . SER B 1 175 ? -9.375 17.109 21.719 1 67 175 SER B CA 1
ATOM 2999 C C . SER B 1 175 ? -10.438 16.578 20.766 1 67 175 SER B C 1
ATOM 3001 O O . SER B 1 175 ? -11.562 17.078 20.75 1 67 175 SER B O 1
ATOM 3003 N N . GLU B 1 176 ? -9.945 15.672 19.797 1 60.91 176 GLU B N 1
ATOM 3004 C CA . GLU B 1 176 ? -11.008 15.148 18.938 1 60.91 176 GLU B CA 1
ATOM 3005 C C . GLU B 1 176 ? -12.242 14.773 19.75 1 60.91 176 GLU B C 1
ATOM 3007 O O . GLU B 1 176 ? -13.359 14.789 19.219 1 60.91 176 GLU B O 1
ATOM 3012 N N . LEU B 1 177 ? -11.969 14.719 20.969 1 51.75 177 LEU B N 1
ATOM 3013 C CA . LEU B 1 177 ? -13.039 14.344 21.891 1 51.75 177 LEU B CA 1
ATOM 3014 C C . LEU B 1 177 ? -13.523 15.555 22.688 1 51.75 177 LEU B C 1
ATOM 3016 O O . LEU B 1 177 ? -14.688 15.617 23.078 1 51.75 177 LEU B O 1
ATOM 3020 N N . LYS B 1 178 ? -12.672 16.594 23.109 1 58.88 178 LYS B N 1
ATOM 3021 C CA . LYS B 1 178 ? -13.086 17.594 24.094 1 58.88 178 LYS B CA 1
ATOM 3022 C C . LYS B 1 178 ? -12.805 19.016 23.594 1 58.88 178 LYS B C 1
ATOM 3024 O O . LYS B 1 178 ? -11.68 19.344 23.219 1 58.88 178 LYS B O 1
ATOM 3029 N N . LYS B 1 179 ? -13.906 19.891 23.125 1 60.28 179 LYS B N 1
ATOM 3030 C CA . LYS B 1 179 ? -13.734 21.297 22.766 1 60.28 179 LYS B CA 1
ATOM 3031 C C . LYS B 1 179 ? -13.352 22.141 23.984 1 60.28 179 LYS B C 1
ATOM 3033 O O . LYS B 1 179 ? -13.688 21.797 25.125 1 60.28 179 LYS B O 1
ATOM 3038 N N . CYS B 1 180 ? -12.469 23.172 23.812 1 66.12 180 CYS B N 1
ATOM 3039 C CA . CYS B 1 180 ? -12.148 24.094 24.891 1 66.12 180 CYS B CA 1
ATOM 3040 C C . CYS B 1 180 ? -13.406 24.781 25.406 1 66.12 180 CYS B C 1
ATOM 3042 O O . CYS B 1 180 ? -14.242 25.25 24.609 1 66.12 180 CYS B O 1
ATOM 3044 N N . GLU B 1 181 ? -14.078 24.328 26.562 1 53.72 181 GLU B N 1
ATOM 3045 C CA . GLU B 1 181 ? -15.18 25.094 27.125 1 53.72 181 GLU B CA 1
ATOM 3046 C C . GLU B 1 181 ? -14.766 26.531 27.438 1 53.72 181 GLU B C 1
ATOM 3048 O O . GLU B 1 181 ? -13.68 26.766 27.953 1 53.72 181 GLU B O 1
ATOM 3053 N N . GLY B 1 182 ? -15.125 27.438 26.531 1 44.81 182 GLY B N 1
ATOM 3054 C CA . GLY B 1 182 ? -15.016 28.828 26.922 1 44.81 182 GLY B CA 1
ATOM 3055 C C . GLY B 1 182 ? -15.578 29.125 28.297 1 44.81 182 GLY B C 1
ATOM 3056 O O . GLY B 1 182 ? -16.438 28.375 28.781 1 44.81 182 GLY B O 1
#

Foldseek 3Di:
DDCPPHPVLVVLVVLLVVLQVLLVVLQVVLVVCVVVPNNVSSVVSNVVSVVSVVSSCCSCCVPVVPDDPLLVVLVVLLVVLCCLQVPVLVVVLVVCVVVPPVVVNVVSVVVSVVSVVSNVVSVVVSVCVVVVNQFFAPAWFWKAFQPPGDIDTDRGQDQADPPPGDGSVRIGTPVVPPPRPD/DDCPPHPVLVVLVVLLVVLQVLLVVLQVVLVVCVVVPNNVSSVVSNVVSVVSVVSSCCSCCVPNVPDDDLLVVLVVLLVVLCCLQVPVLVVVLVVCVVVPPVVVNVVSVVVSVVSVVSNVVSVVVSVCVVVVNQFFAPAWFWKAFQPPGDIDTDRGQDQADPPPGHGSVRIGTPVVPPPRPD

Organism: NCBI:txid29372

Nearest PDB structures (foldseek):
  1b71-assembly1_A  TM=6.231E-01  e=7.116E-14  Nitratidesulfovibrio vulgaris str. Hildenborough
  2hr5-assembly1_A  TM=7.405E-01  e=1.360E-09  Pyrococcus furiosus
  6s37-assembly1_B  TM=4.767E-01  e=1.946E+00  Pseudomonas putida KT2440
  6s37-assembly1_A  TM=4.693E-01  e=1.728E+00  Pseudomonas putida KT2440
  6s1a-assembly1_B  TM=4.687E-01  e=2.191E+00  Pseudomonas putida KT2440

pLDDT: mean 94.72, std 8.64, range [44.81, 98.81]